Protein AF-A0A8T1U1Z2-F1 (afdb_monomer_lite)

pLDDT: mean 71.33, std 22.49, range [27.67, 98.31]

Radius of gyration: 48.47 Å; chains: 1; bounding box: 99×43×151 Å

Foldseek 3Di:
DDDPDDPQPPVNVVVVVVVVVVVVVVVVVVVVVVVVVCVVCVVVVVVVVVVVVVVVVVVVVVVVVVVVVVVVVVVVVVVVVVVVVVVVVVVVVVVVVVVVVVVVVVVVVVVVVVVVVVVVVVVVVVVDPDDDDDDDDDDDDDDDDDDDDDDDDDDPPPPDDDDDDDDPDDPVVVVVVCVVDDVVPDDPPDDDPPDDPVVVVVKDKDFPDAPDVVHDTDIDIDDPDPDDDD

Structure (mmCIF, N/CA/C/O backbone):
data_AF-A0A8T1U1Z2-F1
#
_entry.id   AF-A0A8T1U1Z2-F1
#
loop_
_atom_site.group_PDB
_atom_site.id
_atom_site.type_symbol
_atom_site.label_atom_id
_atom_site.label_alt_id
_atom_site.label_comp_id
_atom_site.label_asym_id
_atom_site.label_entity_id
_atom_site.label_seq_id
_atom_site.pdbx_PDB_ins_code
_atom_site.Cartn_x
_atom_site.Cartn_y
_atom_site.Cartn_z
_atom_site.occupancy
_atom_site.B_iso_or_equiv
_atom_site.auth_seq_id
_atom_site.auth_comp_id
_atom_site.auth_asym_id
_atom_site.auth_atom_id
_atom_site.pdbx_PDB_model_num
ATOM 1 N N . MET A 1 1 ? 23.982 -10.359 -63.205 1.00 38.03 1 MET A N 1
ATOM 2 C CA . MET A 1 1 ? 24.658 -11.197 -64.216 1.00 38.03 1 MET A CA 1
ATOM 3 C C . MET A 1 1 ? 24.814 -10.348 -65.460 1.00 38.03 1 MET A C 1
ATOM 5 O O . MET A 1 1 ? 23.800 -9.955 -66.015 1.00 38.03 1 MET A O 1
ATOM 9 N N . VAL A 1 2 ? 26.042 -9.972 -65.817 1.00 43.84 2 VAL A N 1
ATOM 10 C CA . VAL A 1 2 ? 26.330 -9.271 -67.078 1.00 43.84 2 VAL A CA 1
ATOM 11 C C . VAL A 1 2 ? 26.922 -10.318 -68.015 1.00 43.84 2 VAL A C 1
ATOM 13 O O . VAL A 1 2 ? 27.901 -10.969 -67.654 1.00 43.84 2 VAL A O 1
ATOM 16 N N . ASN A 1 3 ? 26.266 -10.545 -69.152 1.00 48.69 3 ASN A N 1
ATOM 17 C CA . ASN A 1 3 ? 26.687 -11.512 -70.162 1.00 48.69 3 ASN A CA 1
ATOM 18 C C . ASN A 1 3 ? 27.921 -10.970 -70.895 1.00 48.69 3 ASN A C 1
ATOM 20 O O . ASN A 1 3 ? 27.814 -9.988 -71.622 1.00 48.69 3 ASN A O 1
ATOM 24 N N . PHE A 1 4 ? 29.072 -11.616 -70.713 1.00 49.44 4 PHE A N 1
ATOM 25 C CA . PHE A 1 4 ? 30.292 -11.358 -71.478 1.00 49.44 4 PHE A CA 1
ATOM 26 C C . PHE A 1 4 ? 30.365 -12.344 -72.644 1.00 49.44 4 PHE A C 1
ATOM 28 O O . PHE A 1 4 ? 30.997 -13.382 -72.518 1.00 49.44 4 PHE A O 1
ATOM 35 N N . ASN A 1 5 ? 29.693 -12.051 -73.757 1.00 56.25 5 ASN A N 1
ATOM 36 C CA . ASN A 1 5 ? 29.915 -12.749 -75.026 1.00 56.25 5 ASN A CA 1
ATOM 37 C C . ASN A 1 5 ? 29.955 -11.702 -76.146 1.00 56.25 5 ASN A C 1
ATOM 39 O O . ASN A 1 5 ? 28.920 -11.207 -76.583 1.00 56.25 5 ASN A O 1
ATOM 43 N N . GLY A 1 6 ? 31.175 -11.359 -76.551 1.00 57.34 6 GLY A N 1
ATOM 44 C CA . GLY A 1 6 ? 31.529 -10.281 -77.474 1.00 57.34 6 GLY A CA 1
ATOM 45 C C . GLY A 1 6 ? 32.754 -9.571 -76.906 1.00 57.34 6 GLY A C 1
ATOM 46 O O . GLY A 1 6 ? 32.709 -9.153 -75.753 1.00 57.34 6 GLY A O 1
ATOM 47 N N . GLU A 1 7 ? 33.861 -9.542 -77.649 1.00 58.88 7 GLU A N 1
ATOM 48 C CA . GLU A 1 7 ? 35.163 -9.017 -77.213 1.00 58.88 7 GLU A CA 1
ATOM 49 C C . GLU A 1 7 ? 35.002 -7.676 -76.485 1.00 58.88 7 GLU A C 1
ATOM 51 O O . GLU A 1 7 ? 34.693 -6.656 -77.098 1.00 58.88 7 GLU A O 1
ATOM 56 N N . ALA A 1 8 ? 35.161 -7.691 -75.157 1.00 60.31 8 ALA A N 1
ATOM 57 C CA . ALA A 1 8 ? 35.086 -6.480 -74.359 1.00 60.31 8 ALA A CA 1
ATOM 58 C C . ALA A 1 8 ? 36.207 -5.557 -74.828 1.00 60.31 8 ALA A C 1
ATOM 60 O O . ALA A 1 8 ? 37.389 -5.904 -74.724 1.00 60.31 8 ALA A O 1
ATOM 61 N N . THR A 1 9 ? 35.847 -4.395 -75.370 1.00 73.12 9 THR A N 1
ATOM 62 C CA . THR A 1 9 ? 36.862 -3.430 -75.771 1.00 73.12 9 THR A CA 1
ATOM 63 C C . THR A 1 9 ? 37.631 -3.004 -74.521 1.00 73.12 9 THR A C 1
ATOM 65 O O . THR A 1 9 ? 37.088 -2.963 -73.414 1.00 73.12 9 THR A O 1
ATOM 68 N N . VAL A 1 10 ? 38.917 -2.679 -74.667 1.00 75.62 10 VAL A N 1
ATOM 69 C CA . VAL A 1 10 ? 39.754 -2.213 -73.543 1.00 75.62 10 VAL A CA 1
ATOM 70 C C . VAL A 1 10 ? 39.091 -1.038 -72.802 1.00 75.62 10 VAL A C 1
ATOM 72 O O . VAL A 1 10 ? 39.259 -0.894 -71.592 1.00 75.62 10 VAL A O 1
ATOM 75 N N . VAL A 1 11 ? 38.279 -0.249 -73.512 1.00 79.19 11 VAL A N 1
ATOM 76 C CA . VAL A 1 11 ? 37.483 0.869 -72.992 1.00 79.19 11 VAL A CA 1
ATOM 77 C C . VAL A 1 11 ? 36.356 0.404 -72.057 1.00 79.19 11 VAL A C 1
ATOM 79 O O . VAL A 1 11 ? 36.171 0.997 -70.997 1.00 79.19 11 VAL A O 1
ATOM 82 N N . ASP A 1 12 ? 35.646 -0.682 -72.376 1.00 82.94 12 ASP A N 1
ATOM 83 C CA . ASP A 1 12 ? 34.558 -1.213 -71.537 1.00 82.94 12 ASP A CA 1
ATOM 84 C C . ASP A 1 12 ? 35.073 -1.769 -70.204 1.00 82.94 12 ASP A C 1
ATOM 86 O O . ASP A 1 12 ? 34.453 -1.581 -69.154 1.00 82.94 12 ASP A O 1
ATOM 90 N N . LEU A 1 13 ? 36.248 -2.404 -70.230 1.00 84.44 13 LEU A N 1
ATOM 91 C CA . LEU A 1 13 ? 36.923 -2.892 -69.026 1.00 84.44 13 LEU A CA 1
ATOM 92 C C . LEU A 1 13 ? 37.381 -1.742 -68.119 1.00 84.44 13 LEU A C 1
ATOM 94 O O . LEU A 1 13 ? 37.212 -1.831 -66.901 1.00 84.44 13 LEU A O 1
ATOM 98 N N . HIS A 1 14 ? 37.906 -0.655 -68.696 1.00 86.38 14 HIS A N 1
ATOM 99 C CA . HIS A 1 14 ? 38.281 0.542 -67.935 1.00 86.38 14 HIS A CA 1
ATOM 100 C C . HIS A 1 14 ? 37.054 1.215 -67.308 1.00 86.38 14 HIS A C 1
ATOM 102 O O . HIS A 1 14 ? 37.044 1.468 -66.106 1.00 86.38 14 HIS A O 1
ATOM 108 N N . ASN A 1 15 ? 35.977 1.400 -68.075 1.00 89.25 15 ASN A N 1
ATOM 109 C CA . ASN A 1 15 ? 34.738 1.995 -67.569 1.00 89.25 15 ASN A CA 1
ATOM 110 C C . ASN A 1 15 ? 34.102 1.158 -66.443 1.00 89.25 15 ASN A C 1
ATOM 112 O O . ASN A 1 15 ? 33.590 1.705 -65.462 1.00 89.25 15 ASN A O 1
ATOM 116 N N . TRP A 1 16 ? 34.147 -0.174 -66.546 1.00 92.06 16 TRP A N 1
ATOM 117 C CA . TRP A 1 16 ? 33.688 -1.068 -65.481 1.00 92.06 16 TRP A CA 1
ATOM 118 C C . TRP A 1 16 ? 34.560 -0.969 -64.220 1.00 92.06 16 TRP A C 1
ATOM 120 O O . TRP A 1 16 ? 34.034 -0.909 -63.101 1.00 92.06 16 TRP A O 1
ATOM 130 N N . ALA A 1 17 ? 35.884 -0.922 -64.382 1.00 91.44 17 ALA A N 1
ATOM 131 C CA . ALA A 1 17 ? 36.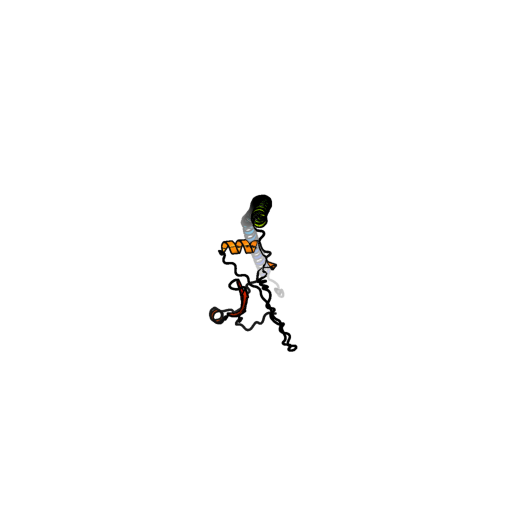814 -0.755 -63.270 1.00 91.44 17 ALA A CA 1
ATOM 132 C C . ALA A 1 17 ? 36.585 0.586 -62.549 1.00 91.44 17 ALA A C 1
ATOM 134 O O . ALA A 1 17 ? 36.475 0.608 -61.323 1.00 91.44 17 ALA A O 1
ATOM 135 N N . ASP A 1 18 ? 36.391 1.675 -63.294 1.00 91.50 18 ASP A N 1
ATOM 136 C CA . ASP A 1 18 ? 36.092 2.995 -62.734 1.00 91.50 18 ASP A CA 1
ATOM 137 C C . ASP A 1 18 ? 34.740 3.018 -62.014 1.00 91.50 18 ASP A C 1
ATOM 139 O O . ASP A 1 18 ? 34.635 3.521 -60.893 1.00 91.50 18 ASP A O 1
ATOM 143 N N . SER A 1 19 ? 33.703 2.416 -62.602 1.00 92.75 19 SER A N 1
ATOM 144 C CA . SER A 1 19 ? 32.373 2.337 -61.988 1.00 92.75 19 SER A CA 1
ATOM 145 C C . SER A 1 19 ? 32.392 1.543 -60.675 1.00 92.75 19 SER A C 1
ATOM 147 O O . SER A 1 19 ? 31.864 1.989 -59.651 1.00 92.75 19 SER A O 1
ATOM 149 N N . THR A 1 20 ? 33.060 0.387 -60.657 1.00 93.25 20 THR A N 1
ATOM 150 C CA . THR A 1 20 ? 33.189 -0.440 -59.446 1.00 93.25 20 THR A CA 1
ATOM 151 C C . THR A 1 20 ? 34.080 0.212 -58.390 1.00 93.25 20 THR A C 1
ATOM 153 O O . THR A 1 20 ? 33.783 0.119 -57.194 1.00 93.25 20 THR A O 1
ATOM 156 N N . MET A 1 21 ? 35.128 0.930 -58.802 1.00 94.69 21 MET A N 1
ATOM 157 C CA . MET A 1 21 ? 35.969 1.724 -57.908 1.00 94.69 21 MET A CA 1
ATOM 158 C C . MET A 1 21 ? 35.175 2.869 -57.268 1.00 94.69 21 MET A C 1
ATOM 160 O O . MET A 1 21 ? 35.215 3.038 -56.046 1.00 94.69 21 MET A O 1
ATOM 164 N N . GLN A 1 22 ? 34.395 3.613 -58.054 1.00 95.56 22 GLN A N 1
ATOM 165 C CA . GLN A 1 22 ? 33.534 4.685 -57.553 1.00 95.56 22 GLN A CA 1
ATOM 166 C C . GLN A 1 22 ? 32.474 4.161 -56.581 1.00 95.56 22 GLN A C 1
ATOM 168 O O . GLN A 1 22 ? 32.265 4.762 -55.523 1.00 95.56 22 GLN A O 1
ATOM 173 N N . GLU A 1 23 ? 31.849 3.021 -56.880 1.00 95.62 23 GLU A N 1
ATOM 174 C CA . GLU A 1 23 ? 30.864 2.412 -55.986 1.00 95.62 23 GLU A CA 1
ATOM 175 C C . GLU A 1 23 ? 31.502 1.962 -54.664 1.00 95.62 23 GLU A C 1
ATOM 177 O O . GLU A 1 23 ? 30.957 2.240 -53.592 1.00 95.62 23 GLU A O 1
ATOM 182 N N . ARG A 1 24 ? 32.702 1.365 -54.696 1.00 94.44 24 ARG A N 1
ATOM 183 C CA . ARG A 1 24 ? 33.453 1.022 -53.474 1.00 94.44 24 ARG A CA 1
ATOM 184 C C . ARG A 1 24 ? 33.791 2.258 -52.644 1.00 94.44 24 ARG A C 1
ATOM 186 O O . ARG A 1 24 ? 33.615 2.245 -51.425 1.00 94.44 24 ARG A O 1
ATOM 193 N N . ILE A 1 25 ? 34.210 3.348 -53.285 1.00 96.44 25 ILE A N 1
ATOM 194 C CA . ILE A 1 25 ? 34.477 4.624 -52.605 1.00 96.44 25 ILE A CA 1
ATOM 195 C C . ILE A 1 25 ? 33.190 5.184 -51.984 1.00 96.44 25 ILE A C 1
ATOM 197 O O . ILE A 1 25 ? 33.204 5.659 -50.844 1.00 96.44 25 ILE A O 1
ATOM 201 N N . ARG A 1 26 ? 32.062 5.118 -52.700 1.00 97.50 26 ARG A N 1
ATOM 202 C CA . ARG A 1 26 ? 30.754 5.575 -52.212 1.00 97.50 26 ARG A CA 1
ATOM 203 C C . ARG A 1 26 ? 30.321 4.789 -50.977 1.00 97.50 26 ARG A C 1
ATOM 205 O O . ARG A 1 26 ? 29.945 5.397 -49.972 1.00 97.50 26 ARG A O 1
ATOM 212 N N . GLN A 1 27 ? 30.426 3.464 -51.027 1.00 96.69 27 GLN A N 1
ATOM 213 C CA . GLN A 1 27 ? 30.096 2.581 -49.909 1.00 96.69 27 GLN A CA 1
ATOM 214 C C . GLN A 1 27 ? 31.024 2.806 -48.713 1.00 96.69 27 GLN A C 1
ATOM 216 O O . GLN A 1 27 ? 30.536 2.929 -47.589 1.00 96.69 27 GLN A O 1
ATOM 221 N N . GLY A 1 28 ? 32.330 2.968 -48.944 1.00 97.38 28 GLY A N 1
ATOM 222 C CA . GLY A 1 28 ? 33.296 3.305 -47.895 1.00 97.38 28 GLY A CA 1
ATOM 223 C C . GLY A 1 28 ? 32.945 4.616 -47.184 1.00 97.38 28 GLY A C 1
ATOM 224 O O . GLY A 1 28 ? 32.863 4.660 -45.955 1.00 97.38 28 GLY A O 1
ATOM 225 N N . LYS A 1 29 ? 32.621 5.671 -47.945 1.00 96.88 29 LYS A N 1
ATOM 226 C CA . LYS A 1 29 ? 32.174 6.963 -47.390 1.00 96.88 29 LYS A CA 1
ATOM 227 C C . LYS A 1 29 ? 30.856 6.838 -46.621 1.00 96.88 29 LYS A C 1
ATOM 229 O O . LYS A 1 29 ? 30.712 7.442 -45.558 1.00 96.88 29 LYS A O 1
ATOM 234 N N . ALA A 1 30 ? 29.889 6.076 -47.132 1.00 97.00 30 ALA A N 1
ATOM 235 C CA . ALA A 1 30 ? 28.607 5.860 -46.462 1.00 97.00 30 ALA A CA 1
ATOM 236 C C . ALA A 1 30 ? 28.773 5.090 -45.142 1.00 97.00 30 ALA A C 1
ATOM 238 O O . ALA A 1 30 ? 28.206 5.486 -44.120 1.00 97.00 30 ALA A O 1
ATOM 239 N N . HIS A 1 31 ? 29.589 4.033 -45.148 1.00 97.00 31 HIS A N 1
ATOM 240 C CA . HIS A 1 31 ? 29.915 3.251 -43.962 1.00 97.00 31 HIS A CA 1
ATOM 241 C C . HIS A 1 31 ? 30.622 4.106 -42.906 1.00 97.00 31 HIS A C 1
ATOM 243 O O . HIS A 1 31 ? 30.189 4.132 -41.755 1.00 97.00 31 HIS A O 1
ATOM 249 N N . TRP A 1 32 ? 31.632 4.884 -43.307 1.00 96.62 32 TRP A N 1
ATOM 250 C CA . TRP A 1 32 ? 32.338 5.806 -42.416 1.00 96.62 32 TRP A CA 1
ATOM 251 C C . TRP A 1 32 ? 31.390 6.804 -41.737 1.00 96.62 32 TRP A C 1
ATOM 253 O O . TRP A 1 32 ? 31.386 6.924 -40.514 1.00 96.62 32 TRP A O 1
ATOM 263 N N . ARG A 1 33 ? 30.498 7.455 -42.498 1.00 97.19 33 ARG A N 1
ATOM 264 C CA . ARG A 1 33 ? 29.495 8.380 -41.931 1.00 97.19 33 ARG A CA 1
ATOM 265 C C . ARG A 1 33 ? 28.555 7.683 -40.948 1.00 97.19 33 ARG A C 1
ATOM 267 O O . ARG A 1 33 ? 28.188 8.263 -39.928 1.00 97.19 33 ARG A O 1
ATOM 274 N N . LYS A 1 34 ? 28.131 6.453 -41.252 1.00 96.19 34 LYS A N 1
ATOM 275 C CA . LYS A 1 34 ? 27.268 5.661 -40.366 1.00 96.19 34 LYS A CA 1
ATOM 276 C C . LYS A 1 34 ? 27.987 5.319 -39.063 1.00 96.19 34 LYS A C 1
ATOM 278 O O . LYS A 1 34 ? 27.367 5.407 -38.005 1.00 96.19 34 LYS A O 1
ATOM 283 N N . GLN A 1 35 ? 29.266 4.965 -39.141 1.00 95.81 35 GLN A N 1
ATOM 284 C CA . GLN A 1 35 ? 30.090 4.664 -37.977 1.00 95.81 35 GLN A CA 1
ATOM 285 C C . GLN A 1 35 ? 30.293 5.902 -37.100 1.00 95.81 35 GLN A C 1
ATOM 287 O O . GLN A 1 35 ? 29.985 5.852 -35.914 1.00 95.81 35 GLN A O 1
ATOM 292 N N . GLN A 1 36 ? 30.642 7.041 -37.697 1.00 95.69 36 GLN A N 1
ATOM 293 C CA . GLN A 1 36 ? 30.773 8.316 -36.984 1.00 95.69 36 GLN A CA 1
ATOM 294 C C . GLN A 1 36 ? 29.487 8.712 -36.240 1.00 95.69 36 GLN A C 1
ATOM 296 O O . GLN A 1 36 ? 29.524 9.100 -35.076 1.00 95.69 36 GLN A O 1
ATOM 301 N N . ARG A 1 37 ? 28.310 8.532 -36.859 1.00 94.94 37 ARG A N 1
ATOM 302 C CA . ARG A 1 37 ? 27.020 8.767 -36.178 1.00 94.94 37 ARG A CA 1
ATOM 303 C C . ARG A 1 37 ? 26.775 7.804 -35.015 1.00 94.94 37 ARG A C 1
ATOM 305 O O . ARG A 1 37 ? 26.151 8.189 -34.031 1.00 94.94 37 ARG A O 1
ATOM 312 N N . ARG A 1 38 ? 27.203 6.543 -35.134 1.00 94.94 38 ARG A N 1
ATOM 313 C CA . ARG A 1 38 ? 27.061 5.548 -34.059 1.00 94.94 38 ARG A CA 1
ATOM 314 C C . ARG A 1 38 ? 27.950 5.896 -32.875 1.00 94.94 38 ARG A C 1
ATOM 316 O O . ARG A 1 38 ? 27.456 5.869 -31.755 1.00 94.94 38 ARG A O 1
ATOM 323 N N . GLU A 1 39 ? 29.202 6.252 -33.140 1.00 95.50 39 GLU A N 1
ATOM 324 C CA . GLU A 1 39 ? 30.170 6.671 -32.126 1.00 95.50 39 GLU A CA 1
ATOM 325 C C . GLU A 1 39 ? 29.711 7.949 -31.422 1.00 95.50 39 GLU A C 1
ATOM 327 O O . GLU A 1 39 ? 29.666 7.974 -30.198 1.00 95.50 39 GLU A O 1
ATOM 332 N N . GLY A 1 40 ? 29.230 8.952 -32.164 1.00 95.50 40 GLY A N 1
ATOM 333 C CA . GLY A 1 40 ? 28.694 10.180 -31.567 1.00 95.50 40 GLY A CA 1
ATOM 334 C C . GLY A 1 40 ? 27.446 9.963 -30.697 1.00 95.50 40 GLY A C 1
ATOM 335 O O . GLY A 1 40 ? 27.260 10.654 -29.701 1.00 95.50 40 GLY A O 1
ATOM 336 N N . MET A 1 41 ? 26.596 8.983 -31.029 1.00 96.00 41 MET A N 1
ATOM 337 C CA . MET A 1 41 ? 25.375 8.687 -30.263 1.00 96.00 41 MET A CA 1
ATOM 338 C C . MET A 1 41 ? 25.577 7.675 -29.128 1.00 96.00 41 MET A C 1
ATOM 340 O O . MET A 1 41 ? 24.683 7.529 -28.291 1.00 96.00 41 MET A O 1
ATOM 344 N N . ALA A 1 42 ? 26.695 6.946 -29.090 1.00 95.62 42 ALA A N 1
ATOM 345 C CA . ALA A 1 42 ? 26.939 5.921 -28.077 1.00 95.62 42 ALA A CA 1
ATOM 346 C C . ALA A 1 42 ? 27.001 6.495 -26.645 1.00 95.62 42 ALA A C 1
ATOM 348 O O . ALA A 1 42 ? 26.276 5.963 -25.801 1.00 95.62 42 ALA A O 1
ATOM 349 N N . PRO A 1 43 ? 27.715 7.610 -26.373 1.00 96.12 43 PRO A N 1
ATOM 350 C CA . PRO A 1 43 ? 27.748 8.220 -25.043 1.00 96.12 43 PRO A CA 1
ATOM 351 C C . PRO A 1 43 ? 26.367 8.652 -24.548 1.00 96.12 43 PRO A C 1
ATOM 353 O O . PRO A 1 43 ? 26.030 8.471 -23.382 1.00 96.12 43 PRO A O 1
ATOM 356 N N . LEU A 1 44 ? 25.525 9.177 -25.443 1.00 95.25 44 LEU A N 1
ATOM 357 C CA . LEU A 1 44 ? 24.174 9.598 -25.074 1.00 95.25 44 LEU A CA 1
ATOM 358 C C . LEU A 1 44 ? 23.293 8.402 -24.691 1.00 95.25 44 LEU A C 1
ATOM 360 O O . LEU A 1 44 ? 22.463 8.504 -23.790 1.00 95.25 44 LEU A O 1
ATOM 364 N N . ARG A 1 45 ? 23.464 7.255 -25.359 1.00 94.81 45 ARG A N 1
ATOM 365 C CA . ARG A 1 45 ? 22.732 6.028 -25.014 1.00 94.81 45 ARG A CA 1
ATOM 366 C C . ARG A 1 45 ? 23.181 5.470 -23.672 1.00 94.81 45 ARG A C 1
ATOM 368 O O . ARG A 1 45 ? 22.324 5.094 -22.876 1.00 94.81 45 ARG A O 1
ATOM 375 N N . THR A 1 46 ? 24.489 5.419 -23.421 1.00 95.88 46 THR A N 1
ATOM 376 C CA . THR A 1 46 ? 25.020 4.935 -22.140 1.00 95.88 46 THR A CA 1
ATOM 377 C C . THR A 1 46 ? 24.594 5.851 -21.003 1.00 95.88 46 THR A C 1
ATOM 379 O O . THR A 1 46 ? 24.117 5.351 -19.991 1.00 95.88 46 THR A O 1
ATOM 382 N N . TYR A 1 47 ? 24.658 7.171 -21.203 1.00 96.75 47 TYR A N 1
ATOM 383 C CA . TYR A 1 47 ? 24.197 8.161 -20.230 1.00 96.75 47 TYR A CA 1
ATOM 384 C C . TYR A 1 47 ? 22.716 7.972 -19.883 1.00 96.75 47 TYR A C 1
ATOM 386 O O . TYR A 1 47 ? 22.398 7.710 -18.730 1.00 96.75 47 TYR A O 1
ATOM 394 N N . ARG A 1 48 ? 21.820 7.960 -20.881 1.00 96.19 48 ARG A N 1
ATOM 395 C CA . ARG A 1 48 ? 20.374 7.769 -20.650 1.00 96.19 48 ARG A CA 1
ATOM 396 C C . ARG A 1 48 ? 20.039 6.437 -19.980 1.00 96.19 48 ARG A C 1
ATOM 398 O O . ARG A 1 48 ? 19.131 6.365 -19.158 1.00 96.19 48 ARG A O 1
ATOM 405 N N . THR A 1 49 ? 20.753 5.373 -20.349 1.00 96.31 49 THR A N 1
ATOM 406 C CA . THR A 1 49 ? 20.568 4.054 -19.728 1.00 96.31 49 THR A CA 1
ATOM 407 C C . THR A 1 49 ? 21.005 4.089 -18.264 1.00 96.31 49 THR A C 1
ATOM 409 O O . THR A 1 49 ? 20.287 3.579 -17.409 1.00 96.31 49 THR A O 1
ATOM 412 N N . GLY A 1 50 ? 22.139 4.732 -17.971 1.00 97.44 50 GLY A N 1
ATOM 413 C CA . GLY A 1 50 ? 22.645 4.916 -16.612 1.00 97.44 50 GLY A CA 1
ATOM 414 C C . GLY A 1 50 ? 21.719 5.774 -15.750 1.00 97.44 50 GLY A C 1
ATOM 415 O O . GLY A 1 50 ? 21.397 5.375 -14.637 1.00 97.44 50 GLY A O 1
ATOM 416 N N . GLU A 1 51 ? 21.216 6.895 -16.273 1.00 97.25 51 GLU A N 1
ATOM 417 C CA . GLU A 1 51 ? 20.237 7.740 -15.576 1.00 97.25 51 GLU A CA 1
ATOM 418 C C . GLU A 1 51 ? 18.969 6.962 -15.222 1.00 97.25 51 GLU A C 1
ATOM 420 O O . GLU A 1 51 ? 18.509 6.995 -14.082 1.00 97.25 51 GLU A O 1
ATOM 425 N N . HIS A 1 52 ? 18.422 6.211 -16.181 1.00 95.88 52 HIS A N 1
ATOM 426 C CA . HIS A 1 52 ? 17.235 5.398 -15.942 1.00 95.88 52 HIS A CA 1
ATOM 427 C C . HIS A 1 52 ? 17.481 4.326 -14.873 1.00 95.88 52 HIS A C 1
ATOM 429 O O . HIS A 1 52 ? 16.646 4.129 -13.994 1.00 95.88 52 HIS A O 1
ATOM 435 N N . GLN A 1 53 ? 18.635 3.654 -14.914 1.00 97.38 53 GLN A N 1
ATOM 436 C CA . GLN A 1 53 ? 19.020 2.681 -13.889 1.00 97.38 53 GLN A CA 1
ATOM 437 C C . GLN A 1 53 ? 19.198 3.335 -12.513 1.00 97.38 53 GLN A C 1
ATOM 439 O O . GLN A 1 53 ? 18.719 2.785 -11.525 1.00 97.38 53 GLN A O 1
ATOM 444 N N . SER A 1 54 ? 19.812 4.519 -12.444 1.00 97.56 54 SER A N 1
ATOM 445 C CA . SER A 1 54 ? 19.977 5.277 -11.199 1.00 97.56 54 SER A CA 1
ATOM 446 C C . SER A 1 54 ? 18.627 5.642 -10.584 1.00 97.56 54 SER A C 1
ATOM 448 O O . SER A 1 54 ? 18.392 5.368 -9.411 1.00 97.56 54 SER A O 1
ATOM 450 N N . MET A 1 55 ? 17.702 6.186 -11.382 1.00 97.88 55 MET A N 1
ATOM 451 C CA . MET A 1 55 ? 16.355 6.521 -10.906 1.00 97.88 55 MET A CA 1
ATOM 452 C C . MET A 1 55 ? 15.582 5.279 -10.444 1.00 97.88 55 MET A C 1
ATOM 454 O O . MET A 1 55 ? 14.832 5.333 -9.471 1.00 97.88 55 MET A O 1
ATOM 458 N N . GLN A 1 56 ? 15.759 4.138 -11.118 1.00 97.88 56 GLN A N 1
ATOM 459 C CA . GLN A 1 56 ? 15.157 2.879 -10.680 1.00 97.88 56 GLN A CA 1
ATOM 460 C C . GLN A 1 56 ? 15.719 2.412 -9.335 1.00 97.88 56 GLN A C 1
ATOM 462 O O . GLN A 1 56 ? 14.943 2.013 -8.468 1.00 97.88 56 GLN A O 1
ATOM 467 N N . GLN A 1 57 ? 17.037 2.484 -9.143 1.00 98.12 57 GLN A N 1
ATOM 468 C CA . GLN A 1 57 ? 17.675 2.138 -7.872 1.00 98.12 57 GLN A CA 1
ATOM 469 C C . GLN A 1 57 ? 17.172 3.039 -6.742 1.00 98.12 57 GLN A C 1
ATOM 471 O O . GLN A 1 57 ? 16.718 2.534 -5.714 1.00 98.12 57 GLN A O 1
ATOM 476 N N . GLU A 1 58 ? 17.147 4.353 -6.963 1.00 98.12 58 GLU A N 1
ATOM 477 C CA . GLU A 1 58 ? 16.630 5.323 -5.997 1.00 98.12 58 GLU A CA 1
ATOM 478 C C . GLU A 1 58 ? 15.168 5.035 -5.636 1.00 98.12 58 GLU A C 1
ATOM 480 O O . GLU A 1 58 ? 14.824 4.938 -4.458 1.00 98.12 58 GLU A O 1
ATOM 485 N N . ARG A 1 59 ? 14.311 4.787 -6.635 1.00 98.06 59 ARG A N 1
ATOM 486 C CA . ARG A 1 59 ? 12.917 4.401 -6.393 1.00 98.06 59 ARG A CA 1
ATOM 487 C C . ARG A 1 59 ? 12.826 3.151 -5.520 1.00 98.06 59 ARG A C 1
ATOM 489 O O . ARG A 1 59 ? 12.057 3.141 -4.563 1.00 98.06 59 ARG A O 1
ATOM 496 N N . THR A 1 60 ? 13.584 2.099 -5.831 1.00 97.69 60 THR A N 1
ATOM 497 C CA . THR A 1 60 ? 13.543 0.860 -5.036 1.00 97.69 60 THR A CA 1
ATOM 498 C C . THR A 1 60 ? 14.005 1.082 -3.597 1.00 97.69 60 THR A C 1
ATOM 500 O O . THR A 1 60 ? 13.424 0.514 -2.672 1.00 97.69 60 THR A O 1
ATOM 503 N N . GLN A 1 61 ? 14.996 1.951 -3.392 1.00 98.31 61 GLN A N 1
ATOM 504 C CA . GLN A 1 61 ? 15.468 2.333 -2.067 1.00 98.31 61 GLN A CA 1
ATOM 505 C C . GLN A 1 61 ? 14.399 3.108 -1.290 1.00 98.31 61 GLN A C 1
ATOM 507 O O . GLN A 1 61 ? 14.121 2.773 -0.138 1.00 98.31 61 GLN A O 1
ATOM 512 N N . LEU A 1 62 ? 13.768 4.104 -1.912 1.00 98.25 62 LEU A N 1
ATOM 513 C CA . LEU A 1 62 ? 12.705 4.891 -1.284 1.00 98.25 62 LEU A CA 1
ATOM 514 C C . LEU A 1 62 ? 11.480 4.032 -0.959 1.00 98.25 62 LEU A C 1
ATOM 516 O O . LEU A 1 62 ? 10.917 4.149 0.127 1.00 98.25 62 LEU A O 1
ATOM 520 N N . GLU A 1 63 ? 11.094 3.118 -1.850 1.00 97.88 63 GLU A N 1
ATOM 521 C CA . GLU A 1 63 ? 10.017 2.162 -1.583 1.00 97.88 63 GLU A CA 1
ATOM 522 C C . GLU A 1 63 ? 10.337 1.261 -0.385 1.00 97.88 63 GLU A C 1
ATOM 524 O O . GLU A 1 63 ? 9.453 0.978 0.427 1.00 97.88 63 GLU A O 1
ATOM 529 N N . LEU A 1 64 ? 11.591 0.818 -0.250 1.00 98.06 64 LEU A N 1
ATOM 530 C CA . LEU A 1 64 ? 12.028 0.029 0.898 1.00 98.06 64 LEU A CA 1
ATOM 531 C C . LEU A 1 64 ? 11.959 0.846 2.194 1.00 98.06 64 LEU A C 1
ATOM 533 O O . LEU A 1 64 ? 11.386 0.372 3.176 1.00 98.06 64 LEU A O 1
ATOM 537 N N . GLN A 1 65 ? 12.487 2.071 2.192 1.00 97.75 65 GLN A N 1
ATOM 538 C CA . GLN A 1 65 ? 12.454 2.963 3.355 1.00 97.75 65 GLN A CA 1
ATOM 539 C C . GLN A 1 65 ? 11.020 3.290 3.780 1.00 97.75 65 GLN A C 1
ATOM 541 O O . GLN A 1 65 ? 10.689 3.213 4.964 1.00 97.75 65 GLN A O 1
ATOM 546 N N . TYR A 1 66 ? 10.142 3.581 2.818 1.00 95.69 66 TYR A N 1
ATOM 547 C CA . TYR A 1 66 ? 8.728 3.828 3.080 1.00 95.69 66 TYR A CA 1
ATOM 548 C C . TYR A 1 66 ? 8.057 2.618 3.738 1.00 95.69 66 TYR A C 1
ATOM 550 O O . TYR A 1 66 ? 7.390 2.760 4.762 1.00 95.69 66 TYR A O 1
ATOM 558 N N . LYS A 1 67 ? 8.274 1.411 3.198 1.00 95.38 67 LYS A N 1
ATOM 559 C CA . LYS A 1 67 ? 7.725 0.170 3.768 1.00 95.38 67 LYS A CA 1
ATOM 560 C C . LYS A 1 67 ? 8.233 -0.085 5.185 1.00 95.38 67 LYS A C 1
ATOM 562 O O . LYS A 1 67 ? 7.452 -0.504 6.035 1.00 95.38 67 LYS A O 1
ATOM 567 N N . GLN A 1 68 ? 9.511 0.182 5.451 1.00 95.81 68 GLN A N 1
ATOM 568 C CA . GLN A 1 68 ? 10.090 0.056 6.790 1.00 95.81 68 GLN A CA 1
ATOM 569 C C . GLN A 1 68 ? 9.446 1.036 7.773 1.00 95.81 68 GLN A C 1
ATOM 571 O O . GLN A 1 68 ? 9.000 0.621 8.840 1.00 95.81 68 GLN A O 1
ATOM 576 N N . HIS A 1 69 ? 9.338 2.315 7.404 1.00 95.00 69 HIS A N 1
ATOM 577 C CA . HIS A 1 69 ? 8.710 3.326 8.252 1.00 95.00 69 HIS A CA 1
ATOM 578 C C . HIS A 1 69 ? 7.233 3.007 8.520 1.00 95.00 69 HIS A C 1
ATOM 580 O O . HIS A 1 69 ? 6.768 3.103 9.655 1.00 95.00 69 HIS A O 1
ATOM 586 N N . LEU A 1 70 ? 6.501 2.562 7.4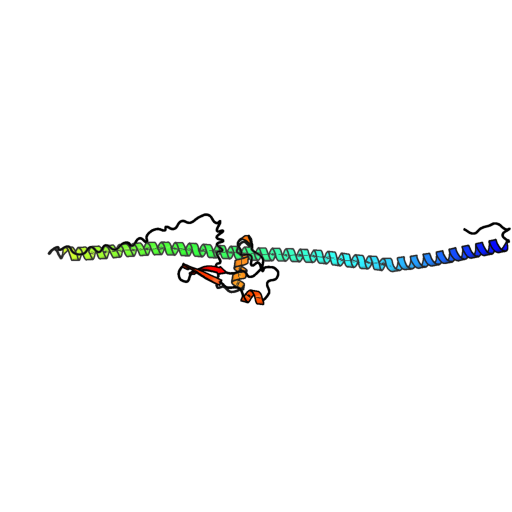95 1.00 94.06 70 LEU A N 1
ATOM 587 C CA . LEU A 1 70 ? 5.114 2.130 7.635 1.00 94.06 70 LEU A CA 1
ATOM 588 C C . LEU A 1 70 ? 4.989 0.933 8.588 1.00 94.06 70 LEU A C 1
ATOM 590 O O . LEU A 1 70 ? 4.133 0.946 9.466 1.00 94.06 70 LEU A O 1
ATOM 594 N N . ALA A 1 71 ? 5.860 -0.072 8.464 1.00 94.62 71 ALA A N 1
ATOM 595 C CA . ALA A 1 71 ? 5.860 -1.232 9.353 1.00 94.62 71 ALA A CA 1
ATOM 596 C C . ALA A 1 71 ? 6.150 -0.851 10.815 1.00 94.62 71 ALA A C 1
ATOM 598 O O . ALA A 1 71 ? 5.492 -1.364 11.721 1.00 94.62 71 ALA A O 1
ATOM 599 N N . LEU A 1 72 ? 7.093 0.069 11.050 1.00 93.81 72 LEU A N 1
ATOM 600 C CA . LEU A 1 72 ? 7.384 0.594 12.387 1.00 93.81 72 LEU A CA 1
ATOM 601 C C . LEU A 1 72 ? 6.192 1.364 12.965 1.00 93.81 72 LEU A C 1
ATOM 603 O O . LEU A 1 72 ? 5.829 1.147 14.117 1.00 93.81 72 LEU A O 1
ATOM 607 N N . SER A 1 73 ? 5.551 2.215 12.161 1.00 91.00 73 SER A N 1
ATOM 608 C CA . SER A 1 73 ? 4.370 2.974 12.580 1.00 91.00 73 SER A CA 1
ATOM 609 C C . SER A 1 73 ? 3.186 2.063 12.915 1.00 91.00 73 SER A C 1
ATOM 611 O O . SER A 1 73 ? 2.547 2.264 13.945 1.00 91.00 73 SER A O 1
ATOM 613 N N . ILE A 1 74 ? 2.930 1.032 12.099 1.00 88.44 74 ILE A N 1
ATOM 614 C CA . ILE A 1 74 ? 1.888 0.032 12.370 1.00 88.44 74 ILE A CA 1
ATOM 615 C C . ILE A 1 74 ? 2.189 -0.701 13.678 1.00 88.44 74 ILE A C 1
ATOM 617 O O . ILE A 1 74 ? 1.298 -0.816 14.513 1.00 88.44 74 ILE A O 1
ATOM 621 N N . ARG A 1 75 ? 3.436 -1.148 13.886 1.00 87.31 75 ARG A N 1
ATOM 622 C CA . ARG A 1 75 ? 3.832 -1.850 15.114 1.00 87.31 75 ARG A CA 1
ATOM 623 C C . ARG A 1 75 ? 3.625 -0.984 16.360 1.00 87.31 75 ARG A C 1
ATOM 625 O O . ARG A 1 75 ? 3.015 -1.444 17.319 1.00 87.31 75 ARG A O 1
ATOM 632 N N . ALA A 1 76 ? 4.076 0.268 16.326 1.00 83.69 76 ALA A N 1
ATOM 633 C CA . ALA A 1 76 ? 3.902 1.191 17.445 1.00 83.69 76 ALA A CA 1
ATOM 634 C C . ALA A 1 76 ? 2.415 1.449 17.753 1.00 83.69 76 ALA A C 1
ATOM 636 O O . ALA A 1 76 ? 2.014 1.464 18.915 1.00 83.69 76 ALA A O 1
ATOM 637 N N . ALA A 1 77 ? 1.580 1.591 16.717 1.00 78.94 77 ALA A N 1
ATOM 638 C CA . ALA A 1 77 ? 0.138 1.755 16.887 1.00 78.94 77 ALA A CA 1
ATOM 639 C C . ALA A 1 77 ? -0.525 0.500 17.483 1.00 78.94 77 ALA A C 1
ATOM 641 O O . ALA A 1 77 ? -1.384 0.620 18.354 1.00 78.94 77 ALA A O 1
ATOM 642 N N . THR A 1 78 ? -0.123 -0.703 17.057 1.00 82.81 78 THR A N 1
ATOM 643 C CA . THR A 1 78 ? -0.656 -1.954 17.620 1.00 82.81 78 THR A CA 1
ATOM 644 C C . THR A 1 78 ? -0.242 -2.159 19.073 1.00 82.81 78 THR A C 1
ATOM 646 O O . THR A 1 78 ? -1.090 -2.521 19.880 1.00 82.81 78 THR A O 1
ATOM 649 N N . GLU A 1 79 ? 1.015 -1.872 19.424 1.00 80.19 79 GLU A N 1
ATOM 650 C CA . GLU A 1 79 ? 1.520 -2.009 20.798 1.00 80.19 79 GLU A CA 1
ATOM 651 C C . GLU A 1 79 ? 0.823 -1.026 21.756 1.00 80.19 79 GLU A C 1
ATOM 653 O O . GLU A 1 79 ? 0.426 -1.416 22.854 1.00 80.19 79 GLU A O 1
ATOM 658 N N . SER A 1 80 ? 0.595 0.224 21.326 1.00 81.81 80 SER A N 1
ATOM 659 C CA . SER A 1 80 ? -0.167 1.212 22.110 1.00 81.81 80 SER A CA 1
ATOM 660 C C . SER A 1 80 ? -1.609 0.756 22.337 1.00 81.81 80 SER A C 1
ATOM 662 O O . SER A 1 80 ? -2.080 0.725 23.473 1.00 81.81 80 SER A O 1
ATOM 664 N N . ASN A 1 81 ? -2.297 0.333 21.271 1.00 83.06 81 ASN A N 1
ATOM 665 C CA . ASN A 1 81 ? -3.693 -0.096 21.351 1.00 83.06 81 ASN A CA 1
ATOM 666 C C . ASN A 1 81 ? -3.868 -1.359 22.209 1.00 83.06 81 ASN A C 1
ATOM 668 O O . ASN A 1 81 ? -4.830 -1.459 22.967 1.00 83.06 81 ASN A O 1
ATOM 672 N N . GLU A 1 82 ? -2.954 -2.327 22.106 1.00 82.19 82 GLU A N 1
ATOM 673 C CA . GLU A 1 82 ? -2.987 -3.551 22.912 1.00 82.19 82 GLU A CA 1
ATOM 674 C C . GLU A 1 82 ? -2.743 -3.251 24.399 1.00 82.19 82 GLU A C 1
ATOM 676 O O . GLU A 1 82 ? -3.443 -3.784 25.265 1.00 82.19 82 GLU A O 1
ATOM 681 N N . SER A 1 83 ? -1.815 -2.337 24.700 1.00 84.94 83 SER A N 1
ATOM 682 C CA . SER A 1 83 ? -1.563 -1.865 26.065 1.00 84.94 83 SER A CA 1
ATOM 683 C C . SER A 1 83 ? -2.782 -1.152 26.660 1.00 84.94 83 SER A C 1
ATOM 685 O O . SER A 1 83 ? -3.179 -1.447 27.789 1.00 84.94 83 SER A O 1
ATOM 687 N N . GLU A 1 84 ? -3.412 -0.247 25.908 1.00 84.81 84 GLU A N 1
ATOM 688 C CA . GLU A 1 84 ? -4.630 0.458 26.333 1.00 84.81 84 GLU A CA 1
ATOM 689 C C . GLU A 1 84 ? -5.803 -0.506 26.555 1.00 84.81 84 GLU A C 1
ATOM 691 O O . GLU A 1 84 ? -6.506 -0.412 27.564 1.00 84.81 84 GLU A O 1
ATOM 696 N N . LEU A 1 85 ? -5.985 -1.481 25.657 1.00 83.56 85 LEU A N 1
ATOM 697 C CA . LEU A 1 85 ? -7.018 -2.508 25.780 1.00 83.56 85 LEU A CA 1
ATOM 698 C C . LEU A 1 85 ? -6.806 -3.376 27.027 1.00 83.56 85 LEU A C 1
ATOM 700 O O . LEU A 1 85 ? -7.752 -3.624 27.777 1.00 83.56 85 LEU A O 1
ATOM 704 N N . SER A 1 86 ? -5.568 -3.810 27.274 1.00 84.62 86 SER A N 1
ATOM 705 C CA . SER A 1 86 ? -5.205 -4.584 28.465 1.00 84.62 86 SER A CA 1
ATOM 706 C C . SER A 1 86 ? -5.459 -3.789 29.749 1.00 84.62 86 SER A C 1
ATOM 708 O O . SER A 1 86 ? -6.048 -4.299 30.706 1.00 84.62 86 SER A O 1
ATOM 710 N N . GLN A 1 87 ? -5.103 -2.502 29.763 1.0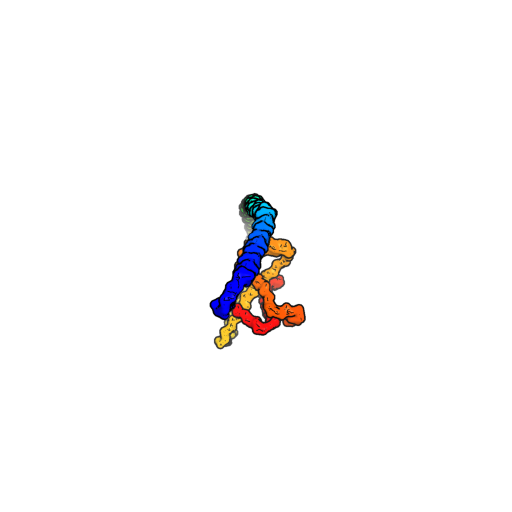0 87.38 87 GLN A N 1
ATOM 711 C CA . GLN A 1 87 ? -5.357 -1.619 30.899 1.00 87.38 87 GLN A CA 1
ATOM 712 C C . GLN A 1 87 ? -6.858 -1.421 31.156 1.00 87.38 87 GLN A C 1
ATOM 714 O O . GLN A 1 87 ? -7.299 -1.504 32.306 1.00 87.38 87 GLN A O 1
ATOM 719 N N . ALA A 1 88 ? -7.653 -1.208 30.105 1.00 89.00 88 ALA A N 1
ATOM 720 C CA . ALA A 1 88 ? -9.105 -1.090 30.209 1.00 89.00 88 ALA A CA 1
ATOM 721 C C . ALA A 1 88 ? -9.748 -2.388 30.724 1.00 89.00 88 ALA A C 1
ATOM 723 O O . ALA A 1 88 ? -10.599 -2.339 31.612 1.00 89.00 88 ALA A O 1
ATOM 724 N N . MET A 1 89 ? -9.301 -3.547 30.233 1.00 89.31 89 MET A N 1
ATOM 725 C CA . MET A 1 89 ? -9.780 -4.851 30.697 1.00 89.31 89 MET A CA 1
ATOM 726 C C . MET A 1 89 ? -9.479 -5.061 32.186 1.00 89.31 89 MET A C 1
ATOM 728 O O . MET A 1 89 ? -10.380 -5.398 32.952 1.00 89.31 89 MET A O 1
ATOM 732 N N . ASN A 1 90 ? -8.243 -4.798 32.623 1.00 88.44 90 ASN A N 1
ATOM 733 C CA . ASN A 1 90 ? -7.862 -4.907 34.034 1.00 88.44 90 ASN A CA 1
ATOM 734 C C . ASN A 1 90 ? -8.708 -3.991 34.925 1.00 88.44 90 ASN A C 1
ATOM 736 O O . ASN A 1 90 ? -9.152 -4.403 35.996 1.00 88.44 90 ASN A O 1
ATOM 740 N N . ARG A 1 91 ? -8.984 -2.765 34.468 1.00 93.50 91 ARG A N 1
ATOM 741 C CA . ARG A 1 91 ? -9.856 -1.833 35.185 1.00 93.50 91 ARG A CA 1
ATOM 742 C C . ARG A 1 91 ? -11.272 -2.388 35.357 1.00 93.50 91 ARG A C 1
ATOM 744 O O . ARG A 1 91 ? -11.789 -2.357 36.468 1.00 93.50 91 ARG A O 1
ATOM 751 N N . ILE A 1 92 ? -11.870 -2.934 34.297 1.00 90.94 92 ILE A N 1
ATOM 752 C CA . ILE A 1 92 ? -13.213 -3.534 34.353 1.00 90.94 92 ILE A CA 1
ATOM 753 C C . ILE A 1 92 ? -13.240 -4.728 35.312 1.00 90.94 92 ILE A C 1
ATOM 755 O O . ILE A 1 92 ? -14.182 -4.867 36.089 1.00 90.94 92 ILE A O 1
ATOM 759 N N . VAL A 1 93 ? -12.211 -5.579 35.290 1.00 93.81 93 VAL A N 1
ATOM 760 C CA . VAL A 1 93 ? -12.114 -6.725 36.207 1.00 93.81 93 VAL A CA 1
ATOM 761 C C . VAL A 1 93 ? -12.098 -6.248 37.659 1.00 93.81 93 VAL A C 1
ATOM 763 O O . VAL A 1 93 ? -12.914 -6.724 38.450 1.00 93.81 93 VAL A O 1
ATOM 766 N N . LEU A 1 94 ? -11.264 -5.256 37.986 1.00 90.50 94 LEU A N 1
ATOM 767 C CA . LEU A 1 94 ? -11.194 -4.673 39.329 1.00 90.50 94 LEU A CA 1
ATOM 768 C C . LEU A 1 94 ? -12.521 -4.033 39.759 1.00 90.50 94 LEU A C 1
ATOM 770 O O . LEU A 1 94 ? -12.982 -4.270 40.874 1.00 90.50 94 LEU A O 1
ATOM 774 N N . GLU A 1 95 ? -13.164 -3.266 38.875 1.00 93.56 95 GLU A N 1
ATOM 775 C CA . GLU A 1 95 ? -14.488 -2.685 39.133 1.00 93.56 95 GLU A CA 1
ATOM 776 C C . GLU A 1 95 ? -15.539 -3.790 39.362 1.00 93.56 95 GLU A C 1
ATOM 778 O O . GLU A 1 95 ? -16.353 -3.697 40.280 1.00 93.56 95 GLU A O 1
ATOM 783 N N . SER A 1 96 ? -15.485 -4.889 38.603 1.00 91.06 96 SER A N 1
ATOM 784 C CA . SER A 1 96 ? -16.403 -6.024 38.760 1.00 91.06 96 SER A CA 1
ATOM 785 C C . SER A 1 96 ? -16.209 -6.787 40.075 1.00 91.06 96 SER A C 1
ATOM 787 O O . SER A 1 96 ? -17.187 -7.259 40.659 1.00 91.06 96 SER A O 1
ATOM 789 N N . ASP A 1 97 ? -14.965 -6.933 40.539 1.00 93.69 97 ASP A N 1
ATOM 790 C CA . ASP A 1 97 ? -14.649 -7.557 41.825 1.00 93.69 97 ASP A CA 1
ATOM 791 C C . ASP A 1 97 ? -15.144 -6.671 42.973 1.00 93.69 97 ASP A C 1
ATOM 793 O O . ASP A 1 97 ? -15.827 -7.165 43.871 1.00 93.69 97 ASP A O 1
ATOM 797 N N . ALA A 1 98 ? -14.896 -5.357 42.902 1.00 93.81 98 ALA A N 1
ATOM 798 C CA . ALA A 1 98 ? -15.389 -4.394 43.885 1.00 93.81 98 ALA A CA 1
ATOM 799 C C . ALA A 1 98 ? -16.923 -4.448 44.007 1.00 93.81 98 ALA A C 1
ATOM 801 O O . ALA A 1 98 ? -17.453 -4.634 45.105 1.00 93.81 98 ALA A O 1
ATOM 802 N N . LEU A 1 99 ? -17.639 -4.412 42.879 1.00 93.62 99 LEU A N 1
ATOM 803 C CA . LEU A 1 99 ? -19.102 -4.520 42.856 1.00 93.62 99 LEU A CA 1
ATOM 804 C C . LEU A 1 99 ? -19.611 -5.862 43.400 1.00 93.62 99 LEU A C 1
ATOM 806 O O . LEU A 1 99 ? -20.666 -5.915 44.033 1.00 93.62 99 LEU A O 1
ATOM 810 N N . ARG A 1 100 ? -18.887 -6.966 43.176 1.00 93.81 100 ARG A N 1
ATOM 811 C CA . ARG A 1 100 ? -19.234 -8.267 43.771 1.00 93.81 100 ARG A CA 1
ATOM 812 C C . ARG A 1 100 ? -19.094 -8.240 45.289 1.00 93.81 100 ARG A C 1
ATOM 814 O O . ARG A 1 100 ? -19.986 -8.739 45.972 1.00 93.81 100 ARG A O 1
ATOM 821 N N . THR A 1 101 ? -18.025 -7.642 45.811 1.00 94.38 101 THR A N 1
ATOM 822 C CA . THR A 1 101 ? -17.833 -7.519 47.264 1.00 94.38 101 THR A CA 1
ATOM 823 C C . THR A 1 101 ? -18.899 -6.637 47.911 1.00 94.38 101 THR A C 1
ATOM 825 O O . THR A 1 101 ? -19.496 -7.044 48.906 1.00 94.38 101 THR A O 1
ATOM 828 N N . GLU A 1 102 ? -19.229 -5.500 47.296 1.00 95.56 102 GLU A N 1
ATOM 829 C CA . GLU A 1 102 ? -20.283 -4.605 47.779 1.00 95.56 102 GLU A CA 1
ATOM 830 C C . GLU A 1 102 ? -21.660 -5.286 47.744 1.00 95.56 102 GLU A C 1
ATOM 832 O O . GLU A 1 102 ? -22.426 -5.202 48.704 1.00 95.56 102 GLU A O 1
ATOM 837 N N . ASN A 1 103 ? -21.968 -6.038 46.682 1.00 94.56 103 ASN A N 1
ATOM 838 C CA . ASN A 1 103 ? -23.213 -6.805 46.602 1.00 94.56 103 ASN A CA 1
ATOM 839 C C . ASN A 1 103 ? -23.340 -7.841 47.726 1.00 94.56 103 ASN A C 1
ATOM 841 O O . ASN A 1 103 ? -24.423 -7.992 48.293 1.00 94.56 103 ASN A O 1
ATOM 845 N N . ILE A 1 104 ? -22.258 -8.549 48.065 1.00 95.94 104 ILE A N 1
ATOM 846 C CA . ILE A 1 104 ? -22.257 -9.507 49.181 1.00 95.94 104 ILE A CA 1
ATOM 847 C C . ILE A 1 104 ? -22.519 -8.774 50.504 1.00 95.94 104 ILE A C 1
ATOM 849 O O . ILE A 1 104 ? -23.395 -9.187 51.264 1.00 95.94 104 ILE A O 1
ATOM 853 N N . GLU A 1 105 ? -21.844 -7.650 50.749 1.00 95.62 105 GLU A N 1
ATOM 854 C CA . GLU A 1 105 ? -22.039 -6.841 51.959 1.00 95.62 105 GLU A CA 1
ATOM 855 C C . GLU A 1 105 ? -23.484 -6.322 52.082 1.00 95.62 105 GLU A C 1
ATOM 857 O O . GLU A 1 105 ? -24.104 -6.378 53.151 1.00 95.62 105 GLU A O 1
ATOM 862 N N . LEU A 1 106 ? -24.063 -5.843 50.979 1.00 95.19 106 LEU A N 1
ATOM 863 C CA . LEU A 1 106 ? -25.453 -5.392 50.941 1.00 95.19 106 LEU A CA 1
ATOM 864 C C . LEU A 1 106 ? -26.433 -6.539 51.216 1.00 95.19 106 LEU A C 1
ATOM 866 O O . LEU A 1 106 ? -27.408 -6.347 51.950 1.00 95.19 106 LEU A O 1
ATOM 870 N N . LEU A 1 107 ? -26.177 -7.735 50.683 1.00 95.88 107 LEU A N 1
ATOM 871 C CA . LEU A 1 107 ? -26.985 -8.923 50.966 1.00 95.88 107 LEU A CA 1
ATOM 872 C C . LEU A 1 107 ? -26.928 -9.309 52.447 1.00 95.88 107 LEU A C 1
ATOM 874 O O . LEU A 1 107 ? -27.974 -9.586 53.044 1.00 95.88 107 LEU A O 1
ATOM 878 N N . GLU A 1 108 ? -25.747 -9.264 53.063 1.00 94.94 108 GLU A N 1
ATOM 879 C CA . GLU A 1 108 ? -25.587 -9.513 54.497 1.00 94.94 108 GLU A CA 1
ATOM 880 C C . GLU A 1 108 ? -26.370 -8.495 55.336 1.00 94.94 108 GLU A C 1
ATOM 882 O O . GLU A 1 108 ? -27.127 -8.880 56.236 1.00 94.94 108 GLU A O 1
ATOM 887 N N . ARG A 1 109 ? -26.276 -7.199 55.008 1.00 94.94 109 ARG A N 1
ATOM 888 C CA . ARG A 1 109 ? -27.060 -6.139 55.669 1.00 94.94 109 ARG A CA 1
ATOM 889 C C . ARG A 1 109 ? -28.564 -6.365 55.529 1.00 94.94 109 ARG A C 1
ATOM 891 O O . ARG A 1 109 ? -29.303 -6.243 56.510 1.00 94.94 109 ARG A O 1
ATOM 898 N N . LEU A 1 110 ? -29.033 -6.737 54.338 1.00 94.69 110 LEU A N 1
ATOM 899 C CA . LEU A 1 110 ? -30.443 -7.057 54.101 1.00 94.69 110 LEU A CA 1
ATOM 900 C C . LEU A 1 110 ? -30.898 -8.260 54.932 1.00 94.69 110 LEU A C 1
ATOM 902 O O . LEU A 1 110 ? -31.994 -8.238 55.499 1.00 94.69 110 LEU A O 1
ATOM 906 N N . GLN A 1 111 ? -30.072 -9.301 55.040 1.00 94.81 111 GLN A N 1
ATOM 907 C CA . GLN A 1 111 ? -30.370 -10.468 55.866 1.00 94.81 111 GLN A CA 1
ATOM 908 C C . GLN A 1 111 ? -30.444 -10.104 57.353 1.00 94.81 111 GLN A C 1
ATOM 910 O O . GLN A 1 111 ? -31.386 -10.517 58.038 1.00 94.81 111 GLN A O 1
ATOM 915 N N . GLN A 1 112 ? -29.504 -9.298 57.853 1.00 91.88 112 GLN A N 1
ATOM 916 C CA . GLN A 1 112 ? -29.531 -8.792 59.227 1.00 91.88 112 GLN A CA 1
ATOM 917 C C . GLN A 1 112 ? -30.808 -7.991 59.495 1.00 91.88 112 GLN A C 1
ATOM 919 O O . GLN A 1 112 ? -31.499 -8.248 60.482 1.00 91.88 112 GLN A O 1
ATOM 924 N N . HIS A 1 113 ? -31.182 -7.085 58.587 1.00 93.94 113 HIS A N 1
ATOM 925 C CA . HIS A 1 113 ? -32.405 -6.298 58.719 1.00 93.94 113 HIS A CA 1
ATOM 926 C C . HIS A 1 113 ? -33.664 -7.180 58.713 1.00 93.94 113 HIS A C 1
ATOM 928 O O . HIS A 1 113 ? -34.529 -7.028 59.577 1.00 93.94 113 HIS A O 1
ATOM 934 N N . LYS A 1 114 ? -33.756 -8.164 57.805 1.00 91.44 114 LYS A N 1
ATOM 935 C CA . LYS A 1 114 ? -34.853 -9.152 57.791 1.00 91.44 114 LYS A CA 1
ATOM 936 C C . LYS A 1 114 ? -34.937 -9.926 59.107 1.00 91.44 114 LYS A C 1
ATOM 938 O O . LYS A 1 114 ? -36.036 -10.132 59.626 1.00 91.44 114 LYS A O 1
ATOM 943 N N . ARG A 1 115 ? -33.795 -10.327 59.675 1.00 91.50 115 ARG A N 1
ATOM 944 C CA . ARG A 1 115 ? -33.735 -11.024 60.967 1.00 91.50 115 ARG A CA 1
ATOM 945 C C . ARG A 1 115 ? -34.213 -10.131 62.110 1.00 91.50 115 ARG A C 1
ATOM 947 O O . ARG A 1 115 ? -35.047 -10.570 62.897 1.00 91.50 115 ARG A O 1
ATOM 954 N N . LEU A 1 116 ? -33.744 -8.884 62.178 1.00 90.31 116 LEU A N 1
ATOM 955 C CA . LEU A 1 116 ? -34.193 -7.905 63.175 1.00 90.31 116 LEU A CA 1
ATOM 956 C C . LEU A 1 116 ? -35.700 -7.649 63.069 1.00 90.31 116 LEU A C 1
ATOM 958 O O . LEU A 1 116 ? -36.402 -7.647 64.079 1.00 90.31 116 LEU A O 1
ATOM 962 N N . HIS A 1 117 ? -36.216 -7.507 61.848 1.00 84.75 117 HIS A N 1
ATOM 963 C CA . HIS A 1 117 ? -37.643 -7.329 61.605 1.00 84.75 117 HIS A CA 1
ATOM 964 C C . HIS A 1 117 ? -38.459 -8.556 62.042 1.00 84.75 117 HIS A C 1
ATOM 966 O O . HIS A 1 117 ? -39.486 -8.410 62.704 1.00 84.75 117 HIS A O 1
ATOM 972 N N . SER A 1 118 ? -37.968 -9.764 61.753 1.00 84.62 118 SER A N 1
ATOM 973 C CA . SER A 1 118 ? -38.597 -11.023 62.179 1.00 84.62 118 SER A CA 1
ATOM 974 C C . SER A 1 118 ? -38.613 -11.170 63.705 1.00 84.62 118 SER A C 1
ATOM 976 O O . SER A 1 118 ? -39.639 -11.533 64.274 1.00 84.62 118 SER A O 1
ATOM 978 N N . LEU A 1 119 ? -37.517 -10.821 64.393 1.00 83.62 119 LEU A N 1
ATOM 979 C CA . LEU A 1 119 ? -37.445 -10.804 65.861 1.00 83.62 119 LEU A CA 1
ATOM 980 C C . LEU A 1 119 ? -38.411 -9.778 66.467 1.00 83.62 119 LEU A C 1
ATOM 982 O O . LEU A 1 119 ? -39.094 -10.076 67.446 1.00 83.62 119 LEU A O 1
ATOM 986 N N . ARG A 1 120 ? -38.525 -8.588 65.863 1.00 78.44 120 ARG A N 1
ATOM 987 C CA . ARG A 1 120 ? -39.497 -7.561 66.268 1.00 78.44 120 ARG A CA 1
ATOM 988 C C . ARG A 1 120 ? -40.937 -8.061 66.118 1.00 78.44 120 ARG A C 1
ATOM 990 O O . ARG A 1 120 ? -41.738 -7.882 67.033 1.00 78.44 120 ARG A O 1
ATOM 997 N N . GLN A 1 121 ? -41.262 -8.716 65.003 1.00 74.94 121 GLN A N 1
ATOM 998 C CA . GLN A 1 121 ? -42.584 -9.306 64.761 1.00 74.94 121 GLN A CA 1
ATOM 999 C C . GLN A 1 121 ? -42.887 -10.492 65.687 1.00 74.94 121 GLN A C 1
ATOM 1001 O O . GLN A 1 121 ? -44.014 -10.608 66.170 1.00 74.94 121 GLN A O 1
ATOM 1006 N N . GLN A 1 122 ? -41.899 -11.337 66.001 1.00 70.25 122 GLN A N 1
ATOM 1007 C CA . GLN A 1 122 ? -42.037 -12.382 67.021 1.00 70.25 122 GLN A CA 1
ATOM 1008 C C . GLN A 1 122 ? -42.249 -11.789 68.415 1.00 70.25 122 GLN A C 1
ATOM 1010 O O . GLN A 1 122 ? -43.088 -12.295 69.152 1.00 70.25 122 GLN A O 1
ATOM 1015 N N . GLY A 1 123 ? -41.559 -10.701 68.773 1.00 61.62 123 GLY A N 1
ATOM 1016 C CA . GLY A 1 123 ? -41.776 -9.982 70.033 1.00 61.62 123 GLY A CA 1
ATOM 1017 C C . GLY A 1 123 ? -43.177 -9.368 70.146 1.00 61.62 123 GLY A C 1
ATOM 1018 O O . GLY A 1 123 ? -43.788 -9.420 71.211 1.00 61.62 123 GLY A O 1
ATOM 1019 N N . LEU A 1 124 ? -43.723 -8.856 69.037 1.00 55.47 124 LEU A N 1
ATOM 1020 C CA . LEU A 1 124 ? -45.109 -8.376 68.941 1.00 55.47 124 LEU A CA 1
ATOM 1021 C C . LEU A 1 124 ? -46.134 -9.529 68.985 1.00 55.47 124 LEU A C 1
ATOM 1023 O O . LEU A 1 124 ? -47.175 -9.400 69.629 1.00 55.47 124 LEU A O 1
ATOM 1027 N N . SER A 1 125 ? -45.817 -10.677 68.374 1.00 52.78 125 SER A N 1
ATOM 1028 C CA . SER A 1 125 ? -46.672 -11.878 68.374 1.00 52.78 125 SER A CA 1
ATOM 1029 C C . SER A 1 125 ? -46.672 -12.607 69.722 1.00 52.78 125 SER A C 1
ATOM 1031 O O . SER A 1 125 ? -47.717 -13.070 70.163 1.00 52.78 125 SER A O 1
ATOM 1033 N N . ARG A 1 126 ? -45.544 -12.641 70.450 1.00 48.91 126 ARG A N 1
ATOM 1034 C CA . ARG A 1 126 ? -45.471 -13.201 71.818 1.00 48.91 126 ARG A CA 1
ATOM 1035 C C . ARG A 1 126 ? -46.287 -12.401 72.837 1.00 48.91 126 ARG A C 1
ATOM 1037 O O . ARG A 1 126 ? -46.573 -12.918 73.910 1.00 48.91 126 ARG A O 1
ATOM 1044 N N . ARG A 1 127 ? -46.658 -11.157 72.512 1.00 43.50 127 ARG A N 1
ATOM 1045 C CA . ARG A 1 127 ? -47.545 -10.307 73.322 1.00 43.50 127 ARG A CA 1
ATOM 1046 C C . ARG A 1 127 ? -49.020 -10.402 72.920 1.00 43.50 127 ARG A C 1
ATOM 1048 O O . ARG A 1 127 ? -49.860 -9.849 73.618 1.00 43.50 127 ARG A O 1
ATOM 1055 N N . SER A 1 128 ? -49.326 -11.104 71.831 1.00 47.72 128 SER A N 1
ATOM 1056 C CA . SER A 1 128 ? -50.674 -11.235 71.279 1.00 47.72 128 SER A CA 1
ATOM 1057 C C . SER A 1 128 ? -51.036 -12.711 71.124 1.00 47.72 128 SER A C 1
ATOM 1059 O O . SER A 1 128 ? -51.199 -13.214 70.019 1.00 47.72 128 SER A O 1
ATOM 1061 N N . THR A 1 129 ? -51.158 -13.437 72.235 1.00 41.16 129 THR A N 1
ATOM 1062 C CA . THR A 1 129 ? -51.837 -14.740 72.243 1.00 41.16 129 THR A CA 1
ATOM 1063 C C . THR A 1 129 ? -53.298 -14.542 72.607 1.00 41.16 129 THR A C 1
ATOM 1065 O O . THR A 1 129 ? -53.677 -14.800 73.743 1.00 41.16 129 THR A O 1
ATOM 1068 N N . LEU A 1 130 ? -54.118 -14.104 71.650 1.00 41.62 130 LEU A N 1
ATOM 1069 C CA . LEU A 1 130 ? -55.548 -14.408 71.644 1.00 41.62 130 LEU A CA 1
ATOM 1070 C C . LEU A 1 130 ? -56.050 -14.581 70.197 1.00 41.62 130 LEU A C 1
ATOM 1072 O O . LEU A 1 130 ? -56.204 -13.625 69.446 1.00 41.62 130 LEU A O 1
ATOM 1076 N N . THR A 1 131 ? -56.379 -15.844 69.906 1.00 40.25 131 THR A N 1
ATOM 1077 C CA . THR A 1 131 ? -57.280 -16.397 68.871 1.00 40.25 131 THR A CA 1
ATOM 1078 C C . THR A 1 131 ? -56.759 -16.635 67.435 1.00 40.25 131 THR A C 1
ATOM 1080 O O . THR A 1 131 ? -56.158 -15.747 66.834 1.00 40.25 131 THR A O 1
ATOM 1083 N N . PRO A 1 132 ? -57.018 -17.835 66.858 1.00 45.12 132 PRO A N 1
ATOM 1084 C CA . PRO A 1 132 ? -56.758 -18.162 65.457 1.00 45.12 132 PRO A CA 1
ATOM 1085 C C . PRO A 1 132 ? -58.034 -18.099 64.595 1.00 45.12 132 PRO A C 1
ATOM 1087 O O . PRO A 1 132 ? -59.114 -18.483 65.038 1.00 45.12 132 PRO A O 1
ATOM 1090 N N . SER A 1 133 ? -57.895 -17.723 63.321 1.00 37.59 133 SER A N 1
ATOM 1091 C CA . SER A 1 133 ? -58.806 -18.176 62.259 1.00 37.59 133 SER A CA 1
ATOM 1092 C C . SER A 1 133 ? -58.088 -18.185 60.900 1.00 37.59 133 SER A C 1
ATOM 1094 O O . SER A 1 133 ? -57.378 -17.223 60.592 1.00 37.59 133 SER A O 1
ATOM 1096 N N . PRO A 1 134 ? -58.220 -19.256 60.093 1.00 49.88 134 PRO A N 1
ATOM 1097 C CA . PRO A 1 134 ? -57.501 -19.422 58.841 1.00 49.88 134 PRO A CA 1
ATOM 1098 C C . PRO A 1 134 ? -58.308 -18.826 57.686 1.00 49.88 134 PRO A C 1
ATOM 1100 O O . PRO A 1 134 ? -59.453 -19.207 57.450 1.00 49.88 134 PRO A O 1
ATOM 1103 N N . SER A 1 135 ? -57.720 -17.920 56.907 1.00 38.44 135 SER A N 1
ATOM 1104 C CA . SER A 1 135 ? -58.314 -17.583 55.617 1.00 38.44 135 SER A CA 1
ATOM 1105 C C . SER A 1 135 ? -57.297 -17.023 54.632 1.00 38.44 135 SER A C 1
ATOM 1107 O O . SER A 1 135 ? -56.608 -16.047 54.919 1.00 38.44 135 SER A O 1
ATOM 1109 N N . LYS A 1 136 ? -57.351 -17.610 53.432 1.00 37.22 136 LYS A N 1
ATOM 1110 C CA . LYS A 1 136 ? -56.851 -17.125 52.137 1.00 37.22 136 LYS A CA 1
ATOM 1111 C C . LYS A 1 136 ? -55.394 -17.450 51.820 1.00 37.22 136 LYS A C 1
ATOM 1113 O O . LYS A 1 136 ? -54.510 -16.602 51.822 1.00 37.22 136 LYS A O 1
ATOM 1118 N N . HIS A 1 137 ? -55.209 -18.706 51.414 1.00 30.66 137 HIS A N 1
ATOM 1119 C CA . HIS A 1 137 ? -54.273 -19.020 50.342 1.00 30.66 137 HIS A CA 1
ATOM 1120 C C . HIS A 1 137 ? -54.713 -18.253 49.078 1.00 30.66 137 HIS A C 1
ATOM 1122 O O . HIS A 1 137 ? -55.902 -18.228 48.753 1.00 30.66 137 HIS A O 1
ATOM 1128 N N . TRP A 1 138 ? -53.767 -17.624 48.392 1.00 27.67 138 TRP A N 1
ATOM 1129 C CA . TRP A 1 138 ? -53.880 -17.290 46.978 1.00 27.67 138 TRP A CA 1
ATOM 1130 C C . TRP A 1 138 ? -52.747 -18.043 46.298 1.00 27.67 138 TRP A C 1
ATOM 1132 O O . TRP A 1 138 ? -51.579 -17.755 46.553 1.00 27.67 138 TRP A O 1
ATOM 1142 N N . THR A 1 139 ? -53.086 -19.044 45.496 1.00 33.22 139 THR A N 1
ATOM 1143 C CA . THR A 1 139 ? -52.153 -19.666 44.560 1.00 33.22 139 THR A CA 1
ATOM 1144 C C . THR A 1 139 ? -52.408 -19.049 43.189 1.00 33.22 139 THR A C 1
ATOM 1146 O O . THR A 1 139 ? -53.498 -19.130 42.631 1.00 33.22 139 THR A O 1
ATOM 1149 N N . PHE A 1 140 ? -51.402 -18.319 42.721 1.00 30.70 140 PHE A N 1
ATOM 1150 C CA . PHE A 1 140 ? -51.185 -17.966 41.321 1.00 30.70 140 PHE A CA 1
ATOM 1151 C C . PHE A 1 140 ? -50.381 -19.112 40.660 1.00 30.70 140 PHE A C 1
ATOM 1153 O O . PHE A 1 140 ? -49.959 -20.000 41.400 1.00 30.70 140 PHE A O 1
ATOM 1160 N N . TRP A 1 141 ? -50.142 -19.049 39.338 1.00 27.98 141 TRP A N 1
ATOM 1161 C CA . TRP A 1 141 ? -49.505 -20.036 38.422 1.00 27.98 141 TRP A CA 1
ATOM 1162 C C . TRP A 1 141 ? -50.537 -20.990 37.771 1.00 27.98 141 TRP A C 1
ATOM 1164 O O . TRP A 1 141 ? -51.331 -21.595 38.478 1.00 27.98 141 TRP A O 1
ATOM 1174 N N . GLU A 1 142 ? -50.639 -21.198 36.453 1.00 30.36 142 GLU A N 1
ATOM 1175 C CA . GLU A 1 142 ? -49.786 -20.897 35.291 1.00 30.36 142 GLU A CA 1
ATOM 1176 C C . GLU A 1 142 ? -50.604 -21.253 34.024 1.00 30.36 142 GLU A C 1
ATOM 1178 O O . GLU A 1 142 ? -51.145 -22.357 33.941 1.00 30.36 142 GLU A O 1
ATOM 1183 N N . GLU A 1 143 ? -50.751 -20.346 33.051 1.00 31.98 143 GLU A N 1
ATOM 1184 C CA . GLU A 1 143 ? -51.332 -20.689 31.740 1.00 31.98 143 GLU A CA 1
ATOM 1185 C C . GLU A 1 143 ? -50.242 -21.297 30.844 1.00 31.98 143 GLU A C 1
ATOM 1187 O O . GLU A 1 143 ? -49.333 -20.604 30.391 1.00 31.98 143 GLU A O 1
ATOM 1192 N N . ASN A 1 144 ? -50.348 -22.598 30.566 1.00 34.00 144 ASN A N 1
ATOM 1193 C CA . ASN A 1 144 ? -49.644 -23.242 29.456 1.00 34.00 144 ASN A CA 1
ATOM 1194 C C . ASN A 1 144 ? -50.346 -22.893 28.130 1.00 34.00 144 ASN A C 1
ATOM 1196 O O . ASN A 1 144 ? -51.551 -23.140 28.024 1.00 34.00 144 ASN A O 1
ATOM 1200 N N . PRO A 1 145 ? -49.648 -22.425 27.080 1.00 36.38 145 PRO A N 1
ATOM 1201 C CA . PRO A 1 145 ? -50.206 -22.440 25.733 1.00 36.38 145 PRO A CA 1
ATOM 1202 C C . PRO A 1 145 ? -50.124 -23.864 25.146 1.00 36.38 145 PRO A C 1
ATOM 1204 O O . PRO A 1 145 ? -49.106 -24.543 25.320 1.00 36.38 145 PRO A O 1
ATOM 1207 N N . PRO A 1 146 ? -51.165 -24.351 24.446 1.00 36.59 146 PRO A N 1
ATOM 1208 C CA . PRO A 1 146 ? -51.142 -25.679 23.864 1.00 36.59 146 PRO A CA 1
ATOM 1209 C C . PRO A 1 146 ? -50.250 -25.737 22.625 1.00 36.59 146 PRO A C 1
ATOM 1211 O O . PRO A 1 146 ? -50.125 -24.802 21.834 1.00 36.59 146 PRO A O 1
ATOM 1214 N N . SER A 1 147 ? -49.644 -26.906 22.502 1.00 34.84 147 SER A N 1
ATOM 1215 C CA . SER A 1 147 ? -48.714 -27.347 21.484 1.00 34.84 147 SER A CA 1
ATOM 1216 C C . SER A 1 147 ? -49.284 -27.259 20.066 1.00 34.84 147 SER A C 1
ATOM 1218 O O . SER A 1 147 ? -50.442 -27.577 19.802 1.00 34.84 147 SER A O 1
ATOM 1220 N N . SER A 1 148 ? -48.382 -26.883 19.163 1.00 36.44 148 SER A N 1
ATOM 1221 C CA . SER A 1 148 ? -48.358 -27.141 17.723 1.00 36.44 148 SER A CA 1
ATOM 1222 C C . SER A 1 148 ? -49.076 -28.415 17.282 1.00 36.44 148 SER A C 1
ATOM 1224 O O . SER A 1 148 ? -48.827 -29.462 17.868 1.00 36.44 148 SER A O 1
ATOM 1226 N N . ASN A 1 149 ? -49.805 -28.340 16.166 1.00 34.62 149 ASN A N 1
ATOM 1227 C CA . ASN A 1 149 ? -49.918 -29.406 15.168 1.00 34.62 149 ASN A CA 1
ATOM 1228 C C . ASN A 1 149 ? -50.394 -28.793 13.848 1.00 34.62 149 ASN A C 1
ATOM 1230 O O . ASN A 1 149 ? -51.506 -28.282 13.802 1.00 34.62 149 ASN A O 1
ATOM 1234 N N . LEU A 1 150 ? -49.581 -28.871 12.792 1.00 32.66 150 LEU A N 1
ATOM 1235 C CA . LEU A 1 150 ? -50.047 -29.042 11.413 1.00 32.66 150 LEU A CA 1
ATOM 1236 C C . LEU A 1 150 ? -48.875 -29.521 10.545 1.00 32.66 150 LEU A C 1
ATOM 1238 O O . LEU A 1 150 ? -47.915 -28.809 10.269 1.00 32.66 150 LEU A O 1
ATOM 1242 N N . THR A 1 151 ? -48.986 -30.792 10.189 1.00 39.78 151 THR A N 1
ATOM 1243 C CA . THR A 1 151 ? -48.268 -31.560 9.173 1.00 39.78 151 THR A CA 1
ATOM 1244 C C . THR A 1 151 ? -48.641 -31.111 7.755 1.00 39.78 151 THR A C 1
ATOM 1246 O O . THR A 1 151 ? -49.830 -30.990 7.479 1.00 39.78 151 THR A O 1
ATOM 1249 N N . SER A 1 152 ? -47.662 -30.965 6.853 1.00 35.41 152 SER A N 1
ATOM 1250 C CA . SER A 1 152 ? -47.776 -31.214 5.394 1.00 35.41 152 SER A CA 1
ATOM 1251 C C . SER A 1 152 ? -46.364 -31.093 4.797 1.00 35.41 152 SER A C 1
ATOM 1253 O O . SER A 1 152 ? -45.727 -30.061 4.963 1.00 35.41 152 SER A O 1
ATOM 1255 N N . GLU A 1 153 ? -45.716 -32.189 4.403 1.00 38.72 153 GLU A N 1
ATOM 1256 C CA . GLU A 1 153 ? -45.719 -32.761 3.044 1.00 38.72 153 GLU A CA 1
ATOM 1257 C C . GLU A 1 153 ? -44.580 -32.168 2.187 1.00 38.72 153 GLU A C 1
ATOM 1259 O O . GLU A 1 153 ? -44.359 -30.963 2.150 1.00 38.72 153 GLU A O 1
ATOM 1264 N N . TYR A 1 154 ? -43.771 -33.057 1.609 1.00 44.75 154 TYR A N 1
ATOM 1265 C CA . TYR A 1 154 ? -42.466 -32.770 1.017 1.00 44.75 154 TYR A CA 1
ATOM 1266 C C . TYR A 1 154 ? -42.573 -31.891 -0.235 1.00 44.75 154 TYR A C 1
ATOM 1268 O O . TYR A 1 154 ? -42.740 -32.395 -1.341 1.00 44.75 154 TYR A O 1
ATOM 1276 N N . ASP A 1 155 ? -42.344 -30.597 -0.061 1.00 38.91 155 ASP A N 1
ATOM 1277 C CA . ASP A 1 155 ? -41.625 -29.789 -1.036 1.00 38.91 155 ASP A CA 1
ATOM 1278 C C . ASP A 1 155 ? -40.378 -29.279 -0.311 1.00 38.91 155 ASP A C 1
ATOM 1280 O O . ASP A 1 155 ? -40.449 -28.928 0.870 1.00 38.91 155 ASP A O 1
ATOM 1284 N N . SER A 1 156 ? -39.204 -29.331 -0.937 1.00 39.03 156 SER A N 1
ATOM 1285 C CA . SER A 1 156 ? -37.970 -28.895 -0.273 1.00 39.03 156 SER A CA 1
ATOM 1286 C C . SER A 1 156 ? -37.997 -27.373 -0.146 1.00 39.03 156 SER A C 1
ATOM 1288 O O . SER A 1 156 ? -37.443 -26.645 -0.967 1.00 39.03 156 SER A O 1
ATOM 1290 N N . VAL A 1 157 ? -38.688 -26.879 0.883 1.00 39.66 157 VAL A N 1
ATOM 1291 C CA . VAL A 1 157 ? -38.688 -25.472 1.254 1.00 39.66 157 VAL A CA 1
ATOM 1292 C C . VAL A 1 157 ? -37.305 -25.187 1.817 1.00 39.66 157 VAL A C 1
ATOM 1294 O O . VAL A 1 157 ? -37.026 -25.392 2.997 1.00 39.66 157 VAL A O 1
ATOM 1297 N N . VAL A 1 158 ? -36.404 -24.734 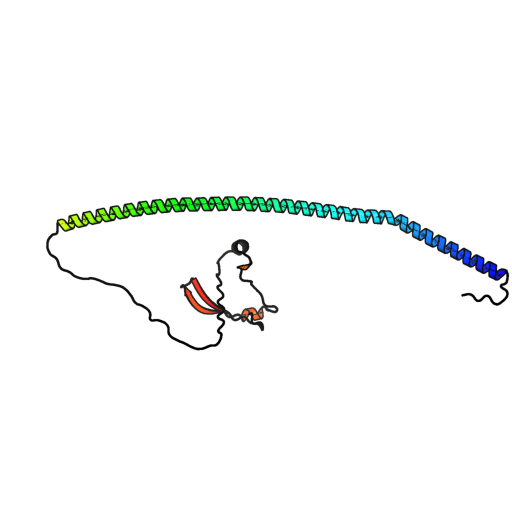0.949 1.00 36.31 158 VAL A N 1
ATOM 1298 C CA . VAL A 1 158 ? -35.142 -24.141 1.380 1.00 36.31 158 VAL A CA 1
ATOM 1299 C C . VAL A 1 158 ? -35.489 -22.801 2.022 1.00 36.31 158 VAL A C 1
ATOM 1301 O O . VAL A 1 158 ? -35.532 -21.757 1.373 1.00 36.31 158 VAL A O 1
ATOM 1304 N N . THR A 1 159 ? -35.788 -22.824 3.318 1.00 40.47 159 THR A N 1
ATOM 1305 C CA . THR A 1 159 ? -35.914 -21.613 4.127 1.00 40.47 159 THR A CA 1
ATOM 1306 C C . THR A 1 159 ? -34.521 -21.034 4.342 1.00 40.47 159 THR A C 1
ATOM 1308 O O . THR A 1 159 ? -33.804 -21.421 5.265 1.00 40.47 159 THR A O 1
ATOM 1311 N N . HIS A 1 160 ? -34.110 -20.113 3.472 1.00 41.16 160 HIS A N 1
ATOM 1312 C CA . HIS A 1 160 ? -32.910 -19.319 3.700 1.00 41.16 160 HIS A CA 1
ATOM 1313 C C . HIS A 1 160 ? -33.207 -18.249 4.759 1.00 41.16 160 HIS A C 1
ATOM 1315 O O . HIS A 1 160 ? -33.853 -17.239 4.481 1.00 41.16 160 HIS A O 1
ATOM 1321 N N . ALA A 1 161 ? -32.753 -18.475 5.992 1.00 38.62 161 ALA A N 1
ATOM 1322 C CA . ALA A 1 161 ? -32.819 -17.481 7.056 1.00 38.62 161 ALA A CA 1
ATOM 1323 C C . ALA A 1 161 ? -31.542 -16.632 7.038 1.00 38.62 161 ALA A C 1
ATOM 1325 O O . ALA A 1 161 ? -30.468 -17.087 7.432 1.00 38.62 161 ALA A O 1
ATOM 1326 N N . ARG A 1 162 ? -31.651 -15.384 6.574 1.00 45.62 162 ARG A N 1
ATOM 1327 C CA . ARG A 1 162 ? -30.567 -14.401 6.648 1.00 45.62 162 ARG A CA 1
ATOM 1328 C C . ARG A 1 162 ? -30.802 -13.480 7.839 1.00 45.62 162 ARG A C 1
ATOM 1330 O O . ARG A 1 162 ? -31.705 -12.648 7.820 1.00 45.62 162 ARG A O 1
ATOM 1337 N N . PHE A 1 163 ? -29.959 -13.600 8.856 1.00 41.59 163 PHE A N 1
ATOM 1338 C CA . PHE A 1 163 ? -29.981 -12.714 10.016 1.00 41.59 163 PHE A CA 1
ATOM 1339 C C . PHE A 1 163 ? -29.208 -11.432 9.687 1.00 41.59 163 PHE A C 1
ATOM 1341 O O . PHE A 1 163 ? -28.006 -11.467 9.432 1.00 41.59 163 PHE A O 1
ATOM 1348 N N . THR A 1 164 ? -29.894 -10.290 9.659 1.00 46.12 164 THR A N 1
ATOM 1349 C CA . THR A 1 164 ? -29.257 -8.974 9.504 1.00 46.12 164 THR A CA 1
ATOM 1350 C C . THR A 1 164 ? -29.452 -8.150 10.763 1.00 46.12 164 THR A C 1
ATOM 1352 O O . THR A 1 164 ? -30.575 -7.767 11.077 1.00 46.12 164 THR A O 1
ATOM 1355 N N . ILE A 1 165 ? -28.357 -7.828 11.448 1.00 46.62 165 ILE A N 1
ATOM 1356 C CA . ILE A 1 165 ? -28.351 -6.876 12.559 1.00 46.62 165 ILE A CA 1
ATOM 1357 C C . ILE A 1 165 ? -28.044 -5.496 11.976 1.00 46.62 165 ILE A C 1
ATOM 1359 O O . ILE A 1 165 ? -27.002 -5.295 11.352 1.00 46.62 165 ILE A O 1
ATOM 1363 N N . ARG A 1 166 ? -28.959 -4.538 12.149 1.00 47.75 166 ARG A N 1
ATOM 1364 C CA . ARG A 1 166 ? -28.712 -3.132 11.806 1.00 47.75 166 ARG A CA 1
ATOM 1365 C C . ARG A 1 166 ? -28.203 -2.420 13.049 1.00 47.75 166 ARG A C 1
ATOM 1367 O O . ARG A 1 166 ? -28.944 -2.254 14.011 1.00 47.75 166 ARG A O 1
ATOM 1374 N N . ARG A 1 167 ? -26.945 -1.988 13.023 1.00 50.50 167 ARG A N 1
ATOM 1375 C CA . ARG A 1 167 ? -26.364 -1.171 14.089 1.00 50.50 167 ARG A CA 1
ATOM 1376 C C . ARG A 1 167 ? -26.509 0.302 13.718 1.00 50.50 167 ARG A C 1
ATOM 1378 O O . ARG A 1 167 ? -25.968 0.730 12.701 1.00 50.50 167 ARG A O 1
ATOM 1385 N N . ALA A 1 168 ? -27.234 1.071 14.525 1.00 44.53 168 ALA A N 1
ATOM 1386 C CA . ALA A 1 168 ? -27.273 2.524 14.393 1.00 44.53 168 ALA A CA 1
ATOM 1387 C C . ALA A 1 168 ? -25.929 3.089 14.870 1.00 44.53 168 ALA A C 1
ATOM 1389 O O . ALA A 1 168 ? -25.700 3.263 16.063 1.00 44.53 168 ALA A O 1
ATOM 1390 N N . CYS A 1 169 ? -25.007 3.287 13.935 1.00 54.06 169 CYS A N 1
ATOM 1391 C CA . CYS A 1 169 ? -23.672 3.800 14.205 1.00 54.06 169 CYS A CA 1
ATOM 1392 C C . CYS A 1 169 ? -23.237 4.736 13.073 1.00 54.06 169 CYS A C 1
ATOM 1394 O O . CYS A 1 169 ? -23.803 4.692 11.976 1.00 54.06 169 CYS A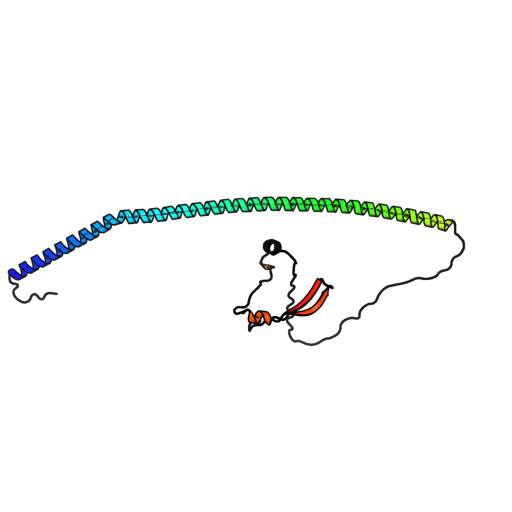 O 1
ATOM 1396 N N . SER A 1 170 ? -22.280 5.625 13.351 1.00 64.19 170 SER A N 1
ATOM 1397 C CA . SER A 1 170 ? -21.703 6.475 12.308 1.00 64.19 170 SER A CA 1
ATOM 1398 C C . SER A 1 170 ? -20.964 5.611 11.278 1.00 64.19 170 SER A C 1
ATOM 1400 O O . SER A 1 170 ? -20.567 4.479 11.564 1.00 64.19 170 SER A O 1
ATOM 1402 N N . LEU A 1 171 ? -20.776 6.137 10.065 1.00 65.06 171 LEU A N 1
ATOM 1403 C CA . LEU A 1 171 ? -20.024 5.434 9.020 1.00 65.06 171 LEU A CA 1
ATOM 1404 C C . LEU A 1 171 ? -18.603 5.072 9.495 1.00 65.06 171 LEU A C 1
ATOM 1406 O O . LEU A 1 171 ? -18.110 3.990 9.189 1.00 65.06 171 LEU A O 1
ATOM 1410 N N . ASP A 1 172 ? -17.978 5.940 10.290 1.00 68.69 172 ASP A N 1
ATOM 1411 C CA . ASP A 1 172 ? -16.637 5.720 10.838 1.00 68.69 172 ASP A CA 1
ATOM 1412 C C . ASP A 1 172 ? -16.616 4.602 11.890 1.00 68.69 172 ASP A C 1
ATOM 1414 O O . ASP A 1 172 ? -15.751 3.725 11.855 1.00 68.69 172 ASP A O 1
ATOM 1418 N N . GLU A 1 173 ? -17.614 4.569 12.776 1.00 66.44 173 GLU A N 1
ATOM 1419 C CA . GLU A 1 173 ? -17.805 3.504 13.770 1.00 66.44 173 GLU A CA 1
ATOM 1420 C C . GLU A 1 173 ? -18.056 2.144 13.090 1.00 66.44 173 GLU A C 1
ATOM 1422 O O . GLU A 1 173 ? -17.568 1.098 13.532 1.00 66.44 173 GLU A O 1
ATOM 1427 N N . MET A 1 174 ? -18.788 2.163 11.972 1.00 64.25 174 MET A N 1
ATOM 1428 C CA . MET A 1 174 ? -19.032 0.994 11.133 1.00 64.25 174 MET A CA 1
ATOM 1429 C C . MET A 1 174 ? -17.738 0.502 10.479 1.00 64.25 174 MET A C 1
ATOM 1431 O O . MET A 1 174 ? -17.424 -0.680 10.566 1.00 64.25 174 MET A O 1
ATOM 1435 N N . ASN A 1 175 ? -16.949 1.394 9.875 1.00 65.62 175 ASN A N 1
ATOM 1436 C CA . ASN A 1 175 ? -15.677 1.034 9.244 1.00 65.62 175 ASN A CA 1
ATOM 1437 C C . ASN A 1 175 ? -14.690 0.436 10.251 1.00 65.62 175 ASN A C 1
ATOM 1439 O O . ASN A 1 175 ? -14.035 -0.561 9.953 1.00 65.62 175 ASN A O 1
ATOM 1443 N N . LYS A 1 176 ? -14.629 0.993 11.464 1.00 70.56 176 LYS A N 1
ATOM 1444 C CA . LYS A 1 176 ? -13.806 0.450 12.548 1.00 70.56 176 LYS A CA 1
ATOM 1445 C C . LYS A 1 176 ? -14.242 -0.966 12.932 1.00 70.56 176 LYS A C 1
ATOM 1447 O O . LYS A 1 176 ? -13.415 -1.871 12.981 1.00 70.56 176 LYS A O 1
ATOM 1452 N N . THR A 1 177 ? -15.544 -1.190 13.106 1.00 63.91 177 THR A N 1
ATOM 1453 C CA . THR A 1 177 ? -16.055 -2.527 13.450 1.00 63.91 177 THR A CA 1
ATOM 1454 C C . THR A 1 177 ? -15.924 -3.551 12.325 1.00 63.91 177 THR A C 1
ATOM 1456 O O . THR A 1 177 ? -15.678 -4.721 12.608 1.00 63.91 177 THR A O 1
ATOM 1459 N N . ILE A 1 178 ? -16.014 -3.128 11.062 1.00 64.81 178 ILE A N 1
ATOM 1460 C CA . ILE A 1 178 ? -15.747 -3.957 9.873 1.00 64.81 178 ILE A CA 1
ATOM 1461 C C . ILE A 1 178 ? -14.291 -4.438 9.848 1.00 64.81 178 ILE A C 1
ATOM 1463 O O . ILE A 1 178 ? -14.037 -5.572 9.457 1.00 64.81 178 ILE A O 1
ATOM 1467 N N . LEU A 1 179 ? -13.340 -3.598 10.268 1.00 64.38 179 LEU A N 1
ATOM 1468 C CA . LEU A 1 179 ? -11.925 -3.974 10.367 1.00 64.38 179 LEU A CA 1
ATOM 1469 C C . LEU A 1 179 ? -11.656 -4.926 11.544 1.00 64.38 179 LEU A C 1
ATOM 1471 O O . LEU A 1 179 ? -10.778 -5.781 11.454 1.00 64.38 179 LEU A O 1
ATOM 1475 N N . GLU A 1 180 ? -12.418 -4.792 12.631 1.00 66.44 180 GLU A N 1
ATOM 1476 C CA . GLU A 1 180 ? -12.311 -5.635 13.830 1.00 66.44 180 GLU A CA 1
ATOM 1477 C C . GLU A 1 180 ? -12.979 -7.013 13.658 1.00 66.44 180 GLU A C 1
ATOM 1479 O O . GLU A 1 180 ? -12.546 -7.999 14.260 1.00 66.44 180 GLU A O 1
ATOM 1484 N N . THR A 1 181 ? -14.011 -7.127 12.815 1.00 57.41 181 THR A N 1
ATOM 1485 C CA . THR A 1 181 ? -14.644 -8.414 12.490 1.00 57.41 181 THR A CA 1
ATOM 1486 C C . THR A 1 181 ? -13.947 -9.091 11.311 1.00 57.41 181 THR A C 1
ATOM 1488 O O . THR A 1 181 ? -13.646 -8.474 10.295 1.00 57.41 181 THR A O 1
ATOM 1491 N N . ARG A 1 182 ? -13.686 -10.405 11.413 1.00 58.59 182 ARG A N 1
ATOM 1492 C CA . ARG A 1 182 ? -13.105 -11.186 10.304 1.00 58.59 182 ARG A CA 1
ATOM 1493 C C . ARG A 1 182 ? -13.955 -10.981 9.047 1.00 58.59 182 ARG A C 1
ATOM 1495 O O . ARG A 1 182 ? -15.142 -11.283 9.072 1.00 58.59 182 ARG A O 1
ATOM 1502 N N . VAL A 1 183 ? -13.337 -10.553 7.944 1.00 55.62 183 VAL A N 1
ATOM 1503 C CA . VAL A 1 183 ? -14.001 -10.224 6.662 1.00 55.62 183 VAL A CA 1
ATOM 1504 C C . VAL A 1 183 ? -14.950 -11.330 6.168 1.00 55.62 183 VAL A C 1
ATOM 1506 O O . VAL A 1 183 ? -15.972 -11.041 5.557 1.00 55.62 183 VAL A O 1
ATOM 1509 N N . ALA A 1 184 ? -14.667 -12.595 6.495 1.00 51.69 184 ALA A N 1
ATOM 1510 C CA . ALA A 1 184 ? -15.513 -13.744 6.163 1.00 51.69 184 ALA A CA 1
ATOM 1511 C C . ALA A 1 184 ? -16.881 -13.777 6.883 1.00 51.69 184 ALA A C 1
ATOM 1513 O O . ALA A 1 184 ? -17.775 -14.492 6.443 1.00 51.69 184 ALA A O 1
ATOM 1514 N N . ALA A 1 185 ? -17.045 -13.035 7.982 1.00 48.00 185 ALA A N 1
ATOM 1515 C CA . ALA A 1 185 ? -18.299 -12.910 8.727 1.00 48.00 185 ALA A CA 1
ATOM 1516 C C . ALA A 1 185 ? -19.140 -11.698 8.282 1.00 48.00 185 ALA A C 1
ATOM 1518 O O . ALA A 1 185 ? -20.245 -11.498 8.788 1.00 48.00 185 ALA A O 1
ATOM 1519 N N . LEU A 1 186 ? -18.633 -10.880 7.353 1.00 50.19 186 LEU A N 1
ATOM 1520 C CA . LEU A 1 186 ? -19.366 -9.730 6.842 1.00 50.19 186 LEU A CA 1
ATOM 1521 C C . LEU A 1 186 ? -20.360 -10.173 5.763 1.00 50.19 186 LEU A C 1
ATOM 1523 O O . LEU A 1 186 ? -19.998 -10.943 4.868 1.00 50.19 186 LEU A O 1
ATOM 1527 N N . PRO A 1 187 ? -21.608 -9.673 5.788 1.00 45.53 187 PRO A N 1
ATOM 1528 C CA . PRO A 1 187 ? -22.538 -9.910 4.699 1.00 45.53 187 PRO A CA 1
ATOM 1529 C C . PRO A 1 187 ? -21.981 -9.244 3.439 1.00 45.53 187 PRO A C 1
ATOM 1531 O O . PRO A 1 187 ? -21.900 -8.019 3.357 1.00 45.53 187 PRO A O 1
ATOM 1534 N N . LEU A 1 188 ? -21.596 -10.053 2.453 1.00 43.75 188 LEU A N 1
ATOM 1535 C CA . LEU A 1 188 ? -21.167 -9.564 1.150 1.00 43.75 188 LEU A CA 1
ATOM 1536 C C . LEU A 1 188 ? -22.331 -8.775 0.528 1.00 43.75 188 LEU A C 1
ATOM 1538 O O . LEU A 1 188 ? -23.344 -9.351 0.121 1.00 43.75 188 LEU A O 1
ATOM 1542 N N . ILE A 1 189 ? -22.219 -7.445 0.481 1.00 47.22 189 ILE A N 1
ATOM 1543 C CA . ILE A 1 189 ? -23.182 -6.600 -0.231 1.00 47.22 189 ILE A CA 1
ATOM 1544 C C . ILE A 1 189 ? -22.872 -6.746 -1.719 1.00 47.22 189 ILE A C 1
ATOM 1546 O O . ILE A 1 189 ? -22.104 -5.984 -2.298 1.00 47.22 189 ILE A O 1
ATOM 1550 N N . MET A 1 190 ? -23.433 -7.783 -2.330 1.00 42.78 190 MET A N 1
ATOM 1551 C CA . MET A 1 190 ? -23.297 -8.029 -3.756 1.00 42.78 190 MET A CA 1
ATOM 1552 C C . MET A 1 190 ? -24.402 -7.281 -4.501 1.00 42.78 190 MET A C 1
ATOM 1554 O O . MET A 1 190 ? -25.587 -7.559 -4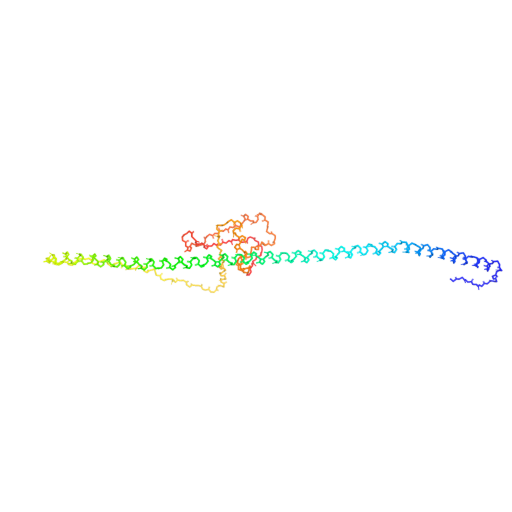.320 1.00 42.78 190 MET A O 1
ATOM 1558 N N . THR A 1 191 ? -24.028 -6.337 -5.358 1.00 50.94 191 THR A N 1
ATOM 1559 C CA . THR A 1 191 ? -24.946 -5.786 -6.358 1.00 50.94 191 THR A CA 1
ATOM 1560 C C . THR A 1 191 ? -24.928 -6.693 -7.578 1.00 50.94 191 THR A C 1
ATOM 1562 O O . THR A 1 191 ? -23.865 -6.920 -8.156 1.00 50.94 191 THR A O 1
ATOM 1565 N N . LEU A 1 192 ? -26.092 -7.215 -7.966 1.00 52.41 192 LEU A N 1
ATOM 1566 C CA . LEU A 1 192 ? -26.229 -7.994 -9.194 1.00 52.41 192 LEU A CA 1
ATOM 1567 C C . LEU A 1 192 ? -25.734 -7.170 -10.401 1.00 52.41 192 LEU A C 1
ATOM 1569 O O . LEU A 1 192 ? -26.005 -5.965 -10.468 1.00 52.41 192 LEU A O 1
ATOM 1573 N N . PRO A 1 193 ? -25.029 -7.789 -11.365 1.00 47.94 193 PRO A N 1
ATOM 1574 C CA . PRO A 1 193 ? -24.695 -7.110 -12.606 1.00 47.94 193 PRO A CA 1
ATOM 1575 C C . PRO A 1 193 ? -25.997 -6.681 -13.297 1.00 47.94 193 PRO A C 1
ATOM 1577 O O . PRO A 1 193 ? -26.925 -7.480 -13.414 1.00 47.94 193 PRO A O 1
ATOM 1580 N N . ASN A 1 194 ? -26.056 -5.419 -13.739 1.00 55.84 194 ASN A N 1
ATOM 1581 C CA . ASN A 1 194 ? -27.195 -4.757 -14.406 1.00 55.84 194 ASN A CA 1
ATOM 1582 C C . ASN A 1 194 ? -28.279 -4.143 -13.500 1.00 55.84 194 ASN A C 1
ATOM 1584 O O . ASN A 1 194 ? -29.335 -3.767 -14.006 1.00 55.84 194 ASN A O 1
ATOM 1588 N N . TRP A 1 195 ? -28.031 -3.986 -12.195 1.00 60.69 195 TRP A N 1
ATOM 1589 C CA . TRP A 1 195 ? -28.982 -3.316 -11.302 1.00 60.69 195 TRP A CA 1
ATOM 1590 C C . TRP A 1 195 ? -29.042 -1.801 -11.581 1.00 60.69 195 TRP A C 1
ATOM 1592 O O . TRP A 1 195 ? -28.155 -1.048 -11.173 1.00 60.69 195 TRP A O 1
ATOM 1602 N N . ASN A 1 196 ? -30.075 -1.348 -12.297 1.00 59.75 196 ASN A N 1
ATOM 1603 C CA . ASN A 1 196 ? -30.318 0.074 -12.577 1.00 59.75 196 ASN A CA 1
ATOM 1604 C C . ASN A 1 196 ? -31.128 0.730 -11.436 1.00 59.75 196 ASN A C 1
ATOM 1606 O O . ASN A 1 196 ? -31.841 0.058 -10.690 1.00 59.75 196 ASN A O 1
ATOM 1610 N N . ARG A 1 197 ? -31.044 2.058 -11.307 1.00 61.41 197 ARG A N 1
ATOM 1611 C CA . ARG A 1 197 ? -31.792 2.876 -10.342 1.00 61.41 197 ARG A CA 1
ATOM 1612 C C . ARG A 1 197 ? -33.294 2.574 -10.366 1.00 61.41 197 ARG A C 1
ATOM 1614 O O . ARG A 1 197 ? -33.868 2.373 -9.305 1.00 61.41 197 ARG A O 1
ATOM 1621 N N . ASP A 1 198 ? -33.878 2.406 -11.549 1.00 62.88 198 ASP A N 1
ATOM 1622 C CA . ASP A 1 198 ? -35.315 2.137 -11.729 1.00 62.88 198 ASP A CA 1
ATOM 1623 C C . ASP A 1 198 ? -35.767 0.777 -11.156 1.00 62.88 198 ASP A C 1
ATOM 1625 O O . ASP A 1 198 ? -36.946 0.562 -10.879 1.00 62.88 198 ASP A O 1
ATOM 1629 N N . GLN A 1 199 ? -34.835 -0.165 -10.968 1.00 60.44 199 GLN A N 1
ATOM 1630 C CA . GLN A 1 199 ? -35.101 -1.468 -10.346 1.00 60.44 199 GLN A CA 1
ATOM 1631 C C . GLN A 1 199 ? -34.974 -1.418 -8.820 1.00 60.44 199 GLN A C 1
ATOM 1633 O O . GLN A 1 199 ? -35.530 -2.279 -8.141 1.00 60.44 199 GLN A O 1
ATOM 1638 N N . ARG A 1 200 ? -34.282 -0.414 -8.260 1.00 61.38 200 ARG A N 1
ATOM 1639 C CA . ARG A 1 200 ? -34.216 -0.223 -6.801 1.00 61.38 200 ARG A CA 1
ATOM 1640 C C . ARG A 1 200 ? -35.574 0.160 -6.231 1.00 61.38 200 ARG A C 1
ATOM 1642 O O . ARG A 1 200 ? -35.941 -0.345 -5.177 1.00 61.38 200 ARG A O 1
ATOM 1649 N N . ASP A 1 201 ? -36.339 0.959 -6.966 1.00 61.75 201 ASP A N 1
ATOM 1650 C CA . ASP A 1 201 ? -37.683 1.386 -6.557 1.00 61.75 201 ASP A CA 1
ATOM 1651 C C . ASP A 1 201 ? -38.714 0.238 -6.612 1.00 61.75 201 ASP A C 1
ATOM 1653 O O . ASP A 1 201 ? -39.814 0.348 -6.075 1.00 61.75 201 ASP A O 1
ATOM 1657 N N . GLN A 1 202 ? -38.353 -0.896 -7.224 1.00 61.78 202 GLN A N 1
ATOM 1658 C CA . GLN A 1 202 ? -39.175 -2.111 -7.292 1.00 61.78 202 GLN A CA 1
ATOM 1659 C C . GLN A 1 202 ? -38.891 -3.092 -6.143 1.00 61.78 202 GLN A C 1
ATOM 1661 O O . GLN A 1 202 ? -39.597 -4.098 -6.002 1.00 61.78 202 GLN A O 1
ATOM 1666 N N . VAL A 1 203 ? -37.875 -2.810 -5.317 1.00 61.25 203 VAL A N 1
ATOM 1667 C CA . VAL A 1 203 ? -37.594 -3.578 -4.103 1.00 61.25 203 VAL A CA 1
ATOM 1668 C C . VAL A 1 203 ? -38.669 -3.263 -3.064 1.00 61.25 203 VAL A C 1
ATOM 1670 O O . VAL A 1 203 ? -38.861 -2.129 -2.634 1.00 61.25 203 VAL A O 1
ATOM 1673 N N . ARG A 1 204 ? -39.375 -4.302 -2.646 1.00 57.03 204 ARG A N 1
ATOM 1674 C CA . ARG A 1 204 ? -40.388 -4.348 -1.606 1.00 57.03 204 ARG A CA 1
ATOM 1675 C C . ARG A 1 204 ? -39.902 -5.274 -0.505 1.00 57.03 204 ARG A C 1
ATOM 1677 O O . ARG A 1 204 ? -39.538 -6.426 -0.745 1.00 57.03 204 ARG A O 1
ATOM 1684 N N . THR A 1 205 ? -39.949 -4.758 0.713 1.00 66.38 205 THR A N 1
ATOM 1685 C CA . THR A 1 205 ? -39.705 -5.518 1.933 1.00 66.38 205 THR A CA 1
ATOM 1686 C C . THR A 1 205 ? -41.019 -5.664 2.684 1.00 66.38 205 THR A C 1
ATOM 1688 O O . THR A 1 205 ? -41.685 -4.668 2.957 1.00 66.38 205 THR A O 1
ATOM 1691 N N . GLN A 1 206 ? -41.390 -6.894 3.021 1.00 66.38 206 GLN A N 1
ATOM 1692 C CA . GLN A 1 206 ? -42.551 -7.206 3.843 1.00 66.38 206 GLN A CA 1
ATOM 1693 C C . GLN A 1 206 ? -42.089 -7.832 5.158 1.00 66.38 206 GLN A C 1
ATOM 1695 O O . GLN A 1 206 ? -41.259 -8.739 5.162 1.00 66.38 206 GLN A O 1
ATOM 1700 N N . VAL A 1 207 ? -42.631 -7.358 6.278 1.00 68.88 207 VAL A N 1
ATOM 1701 C CA . VAL A 1 207 ? -42.411 -7.978 7.590 1.00 68.88 207 VAL A CA 1
ATOM 1702 C C . VAL A 1 207 ? -43.305 -9.211 7.684 1.00 68.88 207 VAL A C 1
ATOM 1704 O O . VAL A 1 207 ? -44.518 -9.101 7.519 1.00 68.88 207 VAL A O 1
ATOM 1707 N N . LEU A 1 208 ? -42.703 -10.376 7.910 1.00 68.94 208 LEU A N 1
ATOM 1708 C CA . LEU A 1 208 ? -43.413 -11.647 8.045 1.00 68.94 208 LEU A CA 1
ATOM 1709 C C . LEU A 1 208 ? -43.750 -11.958 9.502 1.00 68.94 208 LEU A C 1
ATOM 1711 O O . LEU A 1 208 ? -44.815 -12.499 9.781 1.00 68.94 208 LEU A O 1
ATOM 1715 N N . GLN A 1 209 ? -42.851 -11.620 10.427 1.00 67.31 209 GLN A N 1
ATOM 1716 C CA . GLN A 1 209 ? -43.033 -11.907 11.846 1.00 67.31 209 GLN A CA 1
ATOM 1717 C C . GLN A 1 209 ? -42.192 -10.964 12.707 1.00 67.31 209 GLN A C 1
ATOM 1719 O O . GLN A 1 209 ? -41.058 -10.646 12.359 1.00 67.31 209 GLN A O 1
ATOM 1724 N N . GLU A 1 210 ? -42.724 -10.544 13.848 1.00 71.75 210 GLU A N 1
ATOM 1725 C CA . GLU A 1 210 ? -41.960 -9.878 14.905 1.00 71.75 210 GLU A CA 1
ATOM 1726 C C . GLU A 1 210 ? -41.535 -10.941 15.931 1.00 71.75 210 GLU A C 1
ATOM 1728 O O . GLU A 1 210 ? -42.378 -11.643 16.485 1.00 71.75 210 GLU A O 1
ATOM 1733 N N . ILE A 1 211 ? -40.224 -11.118 16.113 1.00 69.62 211 ILE A N 1
ATOM 1734 C CA . ILE A 1 211 ? -39.628 -12.089 17.047 1.00 69.62 211 ILE A CA 1
ATOM 1735 C C . ILE A 1 211 ? -39.521 -11.474 18.445 1.00 69.62 211 ILE A C 1
ATOM 1737 O O . ILE A 1 211 ? -39.770 -12.143 19.442 1.00 69.62 211 ILE A O 1
ATOM 1741 N N . GLU A 1 212 ? -39.160 -10.193 18.520 1.00 61.25 212 GLU A N 1
ATOM 1742 C CA . GLU A 1 212 ? -39.002 -9.463 19.774 1.00 61.25 212 GLU A CA 1
ATOM 1743 C C . GLU A 1 212 ? -39.526 -8.044 19.591 1.00 61.25 212 GLU A C 1
ATOM 1745 O O . GLU A 1 212 ? -39.159 -7.370 18.623 1.00 61.25 212 GLU A O 1
ATOM 1750 N N . LYS A 1 213 ? -40.376 -7.600 20.525 1.00 62.84 213 LYS A N 1
ATOM 1751 C CA . LYS A 1 213 ? -41.111 -6.340 20.416 1.00 62.84 213 LYS A CA 1
ATOM 1752 C C . LYS A 1 213 ? -40.148 -5.163 20.253 1.00 62.84 213 LYS A C 1
ATOM 1754 O O . LYS A 1 213 ? -39.478 -4.770 21.204 1.00 62.84 213 LYS A O 1
ATOM 1759 N N . GLY A 1 214 ? -40.083 -4.599 19.050 1.00 58.41 214 GLY A N 1
ATOM 1760 C CA . GLY A 1 214 ? -39.190 -3.487 18.720 1.00 58.41 214 GLY A CA 1
ATOM 1761 C C . GLY A 1 214 ? -37.712 -3.836 18.493 1.00 58.41 214 GLY A C 1
ATOM 1762 O O . GLY A 1 214 ? -36.946 -2.922 18.191 1.00 58.41 214 GLY A O 1
ATOM 1763 N N . ALA A 1 215 ? -37.301 -5.105 18.593 1.00 52.12 215 ALA A N 1
ATOM 1764 C CA . ALA A 1 215 ? -35.890 -5.506 18.505 1.00 52.12 215 ALA A CA 1
ATOM 1765 C C . ALA A 1 215 ? -35.593 -6.551 17.415 1.00 52.12 215 ALA A C 1
ATOM 1767 O O . ALA A 1 215 ? -34.501 -6.538 16.844 1.00 52.12 215 ALA A O 1
ATOM 1768 N N . GLY A 1 216 ? -36.555 -7.407 17.054 1.00 53.44 216 GLY A N 1
ATOM 1769 C CA . GLY A 1 216 ? -36.328 -8.484 16.088 1.00 53.44 216 GLY A CA 1
ATOM 1770 C C . GLY A 1 216 ? -37.486 -8.657 15.118 1.00 53.44 216 GLY A C 1
ATOM 1771 O O . GLY A 1 216 ? -38.596 -8.962 15.539 1.00 53.44 216 GLY A O 1
ATOM 1772 N N . TYR A 1 217 ? -37.220 -8.533 13.816 1.00 62.91 217 TYR A N 1
ATOM 1773 C CA . TYR A 1 217 ? -38.205 -8.752 12.754 1.00 62.91 217 TYR A CA 1
ATOM 1774 C C . TYR A 1 217 ? -37.672 -9.748 11.721 1.00 62.91 217 TYR A C 1
ATOM 1776 O O . TYR A 1 217 ? -36.544 -9.618 11.245 1.00 62.91 217 TYR A O 1
ATOM 1784 N N . VAL A 1 218 ? -38.510 -10.700 11.321 1.00 59.44 218 VAL A N 1
ATOM 1785 C CA . VAL A 1 218 ? -38.333 -11.509 10.112 1.00 59.44 218 VAL A CA 1
ATOM 1786 C C . VAL A 1 218 ? -38.922 -10.729 8.946 1.00 59.44 218 VAL A C 1
ATOM 1788 O O . VAL A 1 218 ? -40.101 -10.373 8.960 1.00 59.44 218 VAL A O 1
ATOM 1791 N N . MET A 1 219 ? -38.110 -10.463 7.927 1.00 64.00 219 MET A N 1
ATOM 1792 C CA . MET A 1 219 ? -38.516 -9.719 6.737 1.00 64.00 219 MET A CA 1
ATOM 1793 C C . MET A 1 219 ? -38.240 -10.536 5.474 1.00 64.00 219 MET A C 1
ATOM 1795 O O . MET A 1 219 ? -37.190 -11.164 5.359 1.00 64.00 219 MET A O 1
ATOM 1799 N N . ALA A 1 220 ? -39.154 -10.481 4.508 1.00 58.47 220 ALA A N 1
ATOM 1800 C CA . ALA A 1 220 ? -38.942 -10.955 3.147 1.00 58.47 220 ALA A CA 1
ATOM 1801 C C . ALA A 1 220 ? -38.704 -9.762 2.219 1.00 58.47 220 ALA A C 1
ATOM 1803 O O . ALA A 1 220 ? -39.484 -8.811 2.214 1.00 58.47 220 ALA A O 1
ATOM 1804 N N . CYS A 1 221 ? -37.642 -9.815 1.419 1.00 60.41 221 CYS A N 1
ATOM 1805 C CA . CYS A 1 221 ? -37.359 -8.830 0.378 1.00 60.41 221 CYS A CA 1
ATOM 1806 C C . CYS A 1 221 ? -37.460 -9.508 -0.985 1.00 60.41 221 CYS A C 1
ATOM 1808 O O . CYS A 1 221 ? -36.838 -10.552 -1.184 1.00 60.41 221 CYS A O 1
ATOM 1810 N N . ASN A 1 222 ? -38.175 -8.913 -1.940 1.00 64.69 222 ASN A N 1
ATOM 1811 C CA . ASN A 1 222 ? -38.021 -9.331 -3.332 1.00 64.69 222 ASN A CA 1
ATOM 1812 C C . ASN A 1 222 ? -36.681 -8.791 -3.877 1.00 64.69 222 ASN A C 1
ATOM 1814 O O . ASN A 1 222 ? -36.259 -7.674 -3.575 1.00 64.69 222 ASN A O 1
ATOM 1818 N N . ILE A 1 223 ? -35.984 -9.597 -4.675 1.00 63.69 223 ILE A N 1
ATOM 1819 C CA . ILE A 1 223 ? -34.772 -9.175 -5.382 1.00 63.69 223 ILE A CA 1
ATOM 1820 C C . ILE A 1 223 ? -35.148 -9.087 -6.864 1.00 63.69 223 ILE A C 1
ATOM 1822 O O . ILE A 1 223 ? -35.316 -10.125 -7.501 1.00 63.69 223 ILE A O 1
ATOM 1826 N N . PRO A 1 224 ? -35.352 -7.880 -7.422 1.00 53.69 224 PRO A N 1
ATOM 1827 C CA . PRO A 1 224 ? -35.730 -7.736 -8.819 1.00 53.69 224 PRO A CA 1
ATOM 1828 C C . PRO A 1 224 ? -34.527 -8.043 -9.719 1.00 53.69 224 PRO A C 1
ATOM 1830 O O . PRO A 1 224 ? -33.491 -7.384 -9.633 1.00 53.69 224 PRO A O 1
ATOM 1833 N N . GLY A 1 225 ? -34.666 -9.049 -10.584 1.00 59.00 225 GLY A N 1
ATOM 1834 C CA . GLY A 1 225 ? -33.651 -9.448 -11.560 1.00 59.00 225 GLY A CA 1
ATOM 1835 C C . GLY A 1 225 ? -33.792 -10.917 -11.992 1.00 59.00 225 GLY A C 1
ATOM 1836 O O . GLY A 1 225 ? -34.489 -11.683 -11.333 1.00 59.00 225 GLY A O 1
ATOM 1837 N N . PRO A 1 226 ? -33.139 -11.337 -13.092 1.00 55.09 226 PRO A N 1
ATOM 1838 C CA . PRO A 1 226 ? -33.233 -12.709 -13.607 1.00 55.09 226 PRO A CA 1
ATOM 1839 C C . PRO A 1 226 ? -32.413 -13.741 -12.807 1.00 55.09 226 PRO A C 1
ATOM 1841 O O . PRO A 1 226 ? -32.519 -14.940 -13.054 1.00 55.09 226 PRO A O 1
ATOM 1844 N N . GLY A 1 227 ? -31.567 -13.299 -11.872 1.00 53.78 227 GLY A N 1
ATOM 1845 C CA . GLY A 1 227 ? -30.676 -14.172 -11.111 1.00 53.78 227 GLY A CA 1
ATOM 1846 C C . GLY A 1 227 ? -31.295 -14.643 -9.798 1.00 53.78 227 GLY A C 1
ATOM 1847 O O . GLY A 1 227 ? -31.438 -13.846 -8.875 1.00 53.78 227 GLY A O 1
ATOM 1848 N N . HIS A 1 228 ? -31.576 -15.942 -9.689 1.00 52.16 228 HIS A N 1
ATOM 1849 C CA . HIS A 1 228 ? -31.765 -16.614 -8.402 1.00 52.16 228 HIS A CA 1
ATOM 1850 C C . HIS A 1 228 ? -30.392 -17.096 -7.916 1.00 52.16 228 HIS A C 1
ATOM 1852 O O . HIS A 1 228 ? -29.700 -17.815 -8.637 1.00 52.16 228 HIS A O 1
ATOM 1858 N N . GLN A 1 229 ? -29.967 -16.661 -6.730 1.00 47.59 229 GLN A N 1
ATOM 1859 C CA . GLN A 1 229 ? -28.718 -17.124 -6.114 1.00 47.59 229 GLN A CA 1
ATOM 1860 C C . GLN A 1 229 ? -28.999 -18.373 -5.268 1.00 47.59 229 GLN A C 1
ATOM 1862 O O . GLN A 1 229 ? -30.053 -18.456 -4.639 1.00 47.59 229 GLN A O 1
ATOM 1867 N N . ARG A 1 230 ? -28.081 -19.345 -5.321 1.00 35.38 230 ARG A N 1
ATOM 1868 C CA . ARG A 1 230 ? -28.097 -20.571 -4.508 1.00 35.38 230 ARG A CA 1
ATOM 1869 C C . ARG A 1 230 ? -27.709 -20.292 -3.063 1.00 35.38 230 ARG A C 1
ATOM 1871 O O . ARG A 1 230 ? -26.841 -19.413 -2.870 1.00 35.38 230 ARG A O 1
#

Sequence (230 aa):
MVNFNGEATVVDLHNWADSTMQERIRQGKAHWRKQQRREGMAPLRTYRTGEHQSMQQERTQLELQYKQHLALSIRAATESNESELSQAMNRIVLESDALRTENIELLERLQQHKRLHSLRQQGLSRRSTLTPSPSKHWTFWEENPPSSNLTSEYDSVVTHARFTIRRACSLDEMNKTILETRVAALPLIMTLPNWNRDQRDQVRTQVLQEIEKGAGYVMACNIPGPGHQR

Secondary structure (DSSP, 8-state):
-----S---HHHHHHHHHHHHHHHHHHHHHHHHHHHHHHHHHHHHHHHHHHHHHHHHHHHHHHHHHHHHHHHHHHHHHHHHHHHHHHHHHHHHHHHHHHHHHHHHHHHHHHHHHHHHHHHHHHHHTT----------------PPPP-----------------------HHHHHHHHHHS-GGGS---PPPTT--HHHHTT--EEEEEEEETTTEEEEEE---SS----

Organism: NCBI:txid29920